Protein AF-A0A967EUE8-F1 (afdb_monomer_lite)

Radius of gyration: 35.57 Å; chains: 1; bounding box: 74×92×83 Å

Structure (mmCIF, N/CA/C/O backbone):
data_AF-A0A967EUE8-F1
#
_entry.id   AF-A0A967EUE8-F1
#
loop_
_atom_site.group_PDB
_atom_site.id
_atom_site.type_symbol
_atom_site.label_atom_id
_atom_site.label_alt_id
_atom_site.label_comp_id
_atom_site.label_asym_id
_atom_site.label_entity_id
_atom_site.label_seq_id
_atom_site.pdbx_PDB_ins_code
_atom_site.Cartn_x
_atom_site.Cartn_y
_atom_site.Cartn_z
_atom_site.occupancy
_atom_site.B_iso_or_equiv
_atom_site.auth_seq_id
_atom_site.auth_comp_id
_atom_site.auth_asym_id
_atom_site.auth_atom_id
_atom_site.pdbx_PDB_model_num
ATOM 1 N N . MET A 1 1 ? 43.603 -18.514 -17.892 1.00 46.50 1 MET A N 1
ATOM 2 C CA . MET A 1 1 ? 44.514 -17.513 -18.493 1.00 46.50 1 MET A CA 1
ATOM 3 C C . MET A 1 1 ? 45.113 -18.083 -19.776 1.00 46.50 1 MET A C 1
ATOM 5 O O . MET A 1 1 ? 45.933 -18.985 -19.696 1.00 46.50 1 MET A O 1
ATOM 9 N N . ARG A 1 2 ? 44.688 -17.611 -20.953 1.00 46.03 2 ARG A N 1
ATOM 10 C CA . ARG A 1 2 ? 45.331 -17.914 -22.245 1.00 46.03 2 ARG A CA 1
ATOM 11 C C . ARG A 1 2 ? 45.647 -16.579 -22.916 1.00 46.03 2 ARG A C 1
ATOM 13 O O . ARG A 1 2 ? 44.738 -15.885 -23.356 1.00 46.03 2 ARG A O 1
ATOM 20 N N . ARG A 1 3 ? 46.923 -16.186 -22.889 1.00 49.59 3 ARG A N 1
ATOM 21 C CA . ARG A 1 3 ? 47.433 -14.993 -23.575 1.00 49.59 3 ARG A CA 1
ATOM 22 C C . ARG A 1 3 ? 47.509 -15.317 -25.064 1.00 49.59 3 ARG A C 1
ATOM 24 O O . ARG A 1 3 ? 48.296 -16.169 -25.461 1.00 49.59 3 ARG A O 1
ATOM 31 N N . ILE A 1 4 ? 46.665 -14.675 -25.862 1.00 53.91 4 ILE A N 1
ATOM 32 C CA . ILE A 1 4 ? 46.757 -14.725 -27.322 1.00 53.91 4 ILE A CA 1
ATOM 33 C C . ILE A 1 4 ? 47.976 -13.869 -27.710 1.00 53.91 4 ILE A C 1
ATOM 35 O O . ILE A 1 4 ? 48.056 -12.719 -27.270 1.00 53.91 4 ILE A O 1
ATOM 39 N N . PRO A 1 5 ? 48.958 -14.404 -28.457 1.00 54.84 5 PRO A N 1
ATOM 40 C CA . PRO A 1 5 ? 50.167 -13.668 -28.794 1.00 54.84 5 PRO A CA 1
ATOM 41 C C . PRO A 1 5 ? 49.833 -12.521 -29.754 1.00 54.84 5 PRO A C 1
ATOM 43 O O . PRO A 1 5 ? 49.353 -12.727 -30.867 1.00 54.84 5 PRO A O 1
ATOM 46 N N . MET A 1 6 ? 50.145 -11.303 -29.316 1.00 53.56 6 MET A N 1
ATOM 47 C CA . MET A 1 6 ? 49.943 -10.023 -30.011 1.00 53.56 6 MET A CA 1
ATOM 48 C C . MET A 1 6 ? 50.681 -9.921 -31.367 1.00 53.56 6 MET A C 1
ATOM 50 O O . MET A 1 6 ? 50.511 -8.954 -32.101 1.00 53.56 6 MET A O 1
ATOM 54 N N . MET A 1 7 ? 51.471 -10.935 -31.733 1.00 49.53 7 MET A N 1
ATOM 55 C CA . MET A 1 7 ? 52.259 -10.983 -32.966 1.00 49.53 7 MET A CA 1
ATOM 56 C C . MET A 1 7 ? 51.456 -11.339 -34.230 1.00 49.53 7 MET A C 1
ATOM 58 O O . MET A 1 7 ? 51.902 -11.026 -35.331 1.00 49.53 7 MET A O 1
ATOM 62 N N . VAL A 1 8 ? 50.269 -11.945 -34.110 1.00 53.81 8 VAL A N 1
ATOM 63 C CA . VAL A 1 8 ? 49.492 -12.395 -35.288 1.00 53.81 8 VAL A CA 1
ATOM 64 C C . VAL A 1 8 ? 48.821 -11.227 -36.030 1.00 53.81 8 VAL A C 1
ATOM 66 O O . VAL A 1 8 ? 48.643 -11.282 -37.244 1.00 53.81 8 VAL A O 1
ATOM 69 N N . ILE A 1 9 ? 48.516 -10.125 -35.340 1.00 54.84 9 ILE A N 1
ATOM 70 C CA . ILE A 1 9 ? 47.827 -8.970 -35.943 1.00 54.84 9 ILE A CA 1
ATOM 71 C C . ILE A 1 9 ? 48.779 -8.134 -36.819 1.00 54.84 9 ILE A C 1
ATOM 73 O O . ILE A 1 9 ? 48.354 -7.556 -37.817 1.00 54.84 9 ILE A O 1
ATOM 77 N N . VAL A 1 10 ? 50.082 -8.121 -36.517 1.00 54.19 10 VAL A N 1
ATOM 78 C CA . VAL A 1 10 ? 51.059 -7.308 -37.265 1.00 54.19 10 VAL A CA 1
ATOM 79 C C . VAL A 1 10 ? 51.425 -7.947 -38.614 1.00 54.19 10 VAL A C 1
ATOM 81 O O . VAL A 1 10 ? 51.625 -7.236 -39.596 1.00 54.19 10 VAL A O 1
ATOM 84 N N . PHE A 1 11 ? 51.426 -9.282 -38.714 1.00 51.81 11 PHE A N 1
ATOM 85 C CA . PHE A 1 11 ? 51.725 -9.975 -39.976 1.00 51.81 11 PHE A CA 1
ATOM 86 C C . PHE A 1 11 ? 50.571 -9.938 -40.992 1.00 51.81 11 PHE A C 1
ATOM 88 O O . PHE A 1 11 ? 50.826 -9.880 -42.195 1.00 51.81 11 PHE A O 1
ATOM 95 N N . GLY A 1 12 ? 49.311 -9.900 -40.539 1.00 54.62 12 GLY A N 1
ATOM 96 C CA . GLY A 1 12 ? 48.150 -9.807 -41.435 1.00 54.62 12 GLY A CA 1
ATOM 97 C C . GLY A 1 12 ? 48.051 -8.468 -42.177 1.00 54.62 12 GLY A C 1
ATOM 98 O O . GLY A 1 12 ? 47.707 -8.437 -43.357 1.00 54.62 12 GLY A O 1
ATOM 99 N N . GLY A 1 13 ? 48.418 -7.360 -41.521 1.00 54.88 13 GLY A N 1
ATOM 100 C CA . GLY A 1 13 ? 48.398 -6.029 -42.141 1.00 54.88 13 GLY A CA 1
ATOM 101 C C . GLY A 1 13 ? 49.479 -5.829 -43.209 1.00 54.88 13 GLY A C 1
ATOM 102 O O . GLY A 1 13 ? 49.251 -5.135 -44.197 1.00 54.88 13 GLY A O 1
ATOM 103 N N . TYR A 1 14 ? 50.641 -6.472 -43.055 1.00 55.31 14 TYR A N 1
ATOM 104 C CA . TYR A 1 14 ? 51.779 -6.270 -43.959 1.00 55.31 14 TYR A CA 1
ATOM 105 C C . TYR A 1 14 ? 51.627 -7.016 -45.296 1.00 55.31 14 TYR A C 1
ATOM 107 O O . TYR A 1 14 ? 52.110 -6.548 -46.327 1.00 55.31 14 TYR A O 1
ATOM 115 N N . PHE A 1 15 ? 50.908 -8.144 -45.313 1.00 53.75 15 PHE A N 1
ATOM 116 C CA . PHE A 1 15 ? 50.663 -8.903 -46.547 1.00 53.75 15 PHE A CA 1
ATOM 117 C C . PHE A 1 15 ? 49.619 -8.235 -47.459 1.00 53.75 15 PHE A C 1
ATOM 119 O O . PHE A 1 15 ? 49.693 -8.359 -48.679 1.00 53.75 15 PHE A O 1
ATOM 126 N N . LEU A 1 16 ? 48.696 -7.456 -46.884 1.00 53.94 16 LEU A N 1
ATOM 127 C CA . LEU A 1 16 ? 47.688 -6.691 -47.627 1.00 53.94 16 LEU A CA 1
ATOM 128 C C . LEU A 1 16 ? 48.246 -5.423 -48.295 1.00 53.94 16 LEU A C 1
ATOM 130 O O . LEU A 1 16 ? 47.678 -4.969 -49.284 1.00 53.94 16 LEU A O 1
ATOM 134 N N . LEU A 1 17 ? 49.368 -4.875 -47.815 1.00 53.31 17 LEU A N 1
ATOM 135 C CA . LEU A 1 17 ? 49.984 -3.679 -48.409 1.00 53.31 17 LEU A CA 1
ATOM 136 C C . LEU A 1 17 ? 50.895 -3.975 -49.614 1.00 53.31 17 LEU A C 1
ATOM 138 O O . LEU A 1 17 ? 51.196 -3.067 -50.384 1.00 53.31 17 LEU A O 1
ATOM 142 N N . ARG A 1 18 ? 51.362 -5.220 -49.790 1.00 55.41 18 ARG A N 1
ATOM 143 C CA . ARG A 1 18 ? 52.389 -5.551 -50.799 1.00 55.41 18 ARG A CA 1
ATOM 144 C C . ARG A 1 18 ? 51.831 -5.933 -52.176 1.00 55.41 18 ARG A C 1
ATOM 146 O O . ARG A 1 18 ? 52.595 -5.956 -53.133 1.00 55.41 18 ARG A O 1
ATOM 153 N N . ASN A 1 19 ? 50.526 -6.188 -52.298 1.00 53.38 19 ASN A N 1
ATOM 154 C CA . ASN A 1 19 ? 49.878 -6.595 -53.553 1.00 53.38 19 ASN A CA 1
ATOM 155 C C . ASN A 1 19 ? 48.833 -5.562 -54.025 1.00 53.38 19 ASN A C 1
ATOM 157 O O . ASN A 1 19 ? 47.685 -5.892 -54.317 1.00 53.38 19 ASN A O 1
ATOM 161 N N . TRP A 1 20 ? 49.211 -4.280 -54.015 1.00 54.34 20 TRP A N 1
ATOM 162 C CA . TRP A 1 20 ? 48.326 -3.152 -54.313 1.00 54.34 20 TRP A CA 1
ATOM 163 C C . TRP A 1 20 ? 48.197 -2.943 -55.836 1.00 54.34 20 TRP A C 1
ATOM 165 O O . TRP A 1 20 ? 48.894 -2.127 -56.427 1.00 54.34 20 TRP A O 1
ATOM 175 N N . ASN A 1 21 ? 47.294 -3.700 -56.471 1.00 57.91 21 ASN A N 1
ATOM 176 C CA . ASN A 1 21 ? 46.938 -3.586 -57.898 1.00 57.91 21 ASN A CA 1
ATOM 177 C C . ASN A 1 21 ? 45.770 -2.607 -58.169 1.00 57.91 21 ASN A C 1
ATOM 179 O O . ASN A 1 21 ? 45.075 -2.731 -59.172 1.00 57.91 21 ASN A O 1
ATOM 183 N N . GLY A 1 22 ? 45.511 -1.642 -57.278 1.00 58.75 22 GLY A N 1
ATOM 184 C CA . GLY A 1 22 ? 44.400 -0.689 -57.443 1.00 58.75 22 GLY A CA 1
ATOM 185 C C . GLY A 1 22 ? 42.999 -1.301 -57.297 1.00 58.75 22 GLY A C 1
ATOM 186 O O . GLY A 1 22 ? 42.013 -0.658 -57.645 1.00 58.75 22 GLY A O 1
ATOM 187 N N . ASP A 1 23 ? 42.901 -2.526 -56.779 1.00 68.06 23 ASP A N 1
ATOM 188 C CA . ASP A 1 23 ? 41.631 -3.223 -56.602 1.00 68.06 23 ASP A CA 1
ATOM 189 C C . ASP A 1 23 ? 40.934 -2.768 -55.304 1.00 68.06 23 ASP A C 1
ATOM 191 O O . ASP A 1 23 ? 41.562 -2.673 -54.247 1.00 68.06 23 ASP A O 1
ATOM 195 N N . VAL A 1 24 ? 39.638 -2.455 -55.382 1.00 72.31 24 VAL A N 1
ATOM 196 C CA . VAL A 1 24 ? 38.804 -1.867 -54.305 1.00 72.31 24 VAL A CA 1
ATOM 197 C C . VAL A 1 24 ? 38.349 -2.888 -53.252 1.00 72.31 24 VAL A C 1
ATOM 199 O O . VAL A 1 24 ? 37.864 -2.523 -52.178 1.00 72.31 24 VAL A O 1
ATOM 202 N N . VAL A 1 25 ? 38.555 -4.175 -53.523 1.00 73.88 25 VAL A N 1
ATOM 203 C CA . VAL A 1 25 ? 38.166 -5.316 -52.679 1.00 73.88 25 VAL A CA 1
ATOM 204 C C . VAL A 1 25 ? 38.638 -5.243 -51.206 1.00 73.88 25 VAL A C 1
ATOM 206 O O . VAL A 1 25 ? 37.810 -5.490 -50.323 1.00 73.88 25 VAL A O 1
ATOM 209 N N . PRO A 1 26 ? 39.892 -4.877 -50.855 1.00 74.19 26 PRO A N 1
ATOM 210 C CA . PRO A 1 26 ? 40.330 -4.843 -49.457 1.00 74.19 26 PRO A CA 1
ATOM 211 C C . PRO A 1 26 ? 39.675 -3.712 -48.647 1.00 74.19 26 PRO A C 1
ATOM 213 O O . PRO A 1 26 ? 39.440 -3.882 -47.451 1.00 74.19 26 PRO A O 1
ATOM 216 N N . LEU A 1 27 ? 39.316 -2.587 -49.279 1.00 76.00 27 LEU A N 1
ATOM 217 C CA . LEU A 1 27 ? 38.589 -1.502 -48.606 1.00 76.00 27 LEU A CA 1
ATOM 218 C C . LEU A 1 27 ? 37.162 -1.928 -48.241 1.00 76.00 27 LEU A C 1
ATOM 220 O O . LEU A 1 27 ? 36.701 -1.646 -47.134 1.00 76.00 27 LEU A O 1
ATOM 224 N N . ILE A 1 28 ? 36.491 -2.666 -49.131 1.00 78.56 28 ILE A N 1
ATOM 225 C CA . ILE A 1 28 ? 35.145 -3.204 -48.885 1.00 78.56 28 ILE A CA 1
ATOM 226 C C . ILE A 1 28 ? 35.176 -4.235 -47.747 1.00 78.56 28 ILE A C 1
ATOM 228 O O . ILE A 1 28 ? 34.302 -4.218 -46.879 1.00 78.56 28 ILE A O 1
ATOM 232 N N . ALA A 1 29 ? 36.204 -5.088 -47.695 1.00 78.69 29 ALA A N 1
ATOM 233 C CA . ALA A 1 29 ? 36.360 -6.072 -46.624 1.00 78.69 29 ALA A CA 1
ATOM 234 C C . ALA A 1 29 ? 36.534 -5.411 -45.243 1.00 78.69 29 ALA A C 1
ATOM 236 O O . ALA A 1 29 ? 35.867 -5.800 -44.282 1.00 78.69 29 ALA A O 1
ATOM 237 N N . ILE A 1 30 ? 37.374 -4.374 -45.142 1.00 80.19 30 ILE A N 1
ATOM 238 C CA . ILE A 1 30 ? 37.570 -3.625 -43.889 1.00 80.19 30 ILE A CA 1
ATOM 239 C C . ILE A 1 30 ? 36.274 -2.910 -43.485 1.00 80.19 30 ILE A C 1
ATOM 241 O O . ILE A 1 30 ? 35.865 -2.993 -42.325 1.00 80.19 30 ILE A O 1
ATOM 245 N N . ALA A 1 31 ? 35.591 -2.265 -44.436 1.00 82.25 31 ALA A N 1
ATOM 246 C CA . ALA A 1 31 ? 34.313 -1.606 -44.178 1.00 82.25 31 ALA A CA 1
ATOM 247 C C . ALA A 1 31 ? 33.252 -2.595 -43.662 1.00 82.25 31 ALA A C 1
ATOM 249 O O . ALA A 1 31 ? 32.562 -2.300 -42.685 1.00 82.25 31 ALA A O 1
ATOM 250 N N . GLY A 1 32 ? 33.174 -3.794 -44.246 1.00 87.12 32 GLY A N 1
ATOM 251 C CA . GLY A 1 32 ? 32.262 -4.851 -43.804 1.00 87.12 32 GLY A CA 1
ATOM 252 C C . GLY A 1 32 ? 32.505 -5.289 -42.357 1.00 87.12 32 GLY A C 1
ATOM 253 O O . GLY A 1 32 ? 31.554 -5.405 -41.582 1.00 87.12 32 GLY A O 1
ATOM 254 N N . VAL A 1 33 ? 33.769 -5.463 -41.956 1.00 89.44 33 VAL A N 1
ATOM 255 C CA . VAL A 1 33 ? 34.126 -5.841 -40.576 1.00 89.44 33 VAL A CA 1
ATOM 256 C C . VAL A 1 33 ? 33.777 -4.732 -39.582 1.00 89.44 33 VAL A C 1
ATOM 258 O O . VAL A 1 33 ? 33.242 -5.020 -38.510 1.00 89.44 33 VAL A O 1
ATOM 261 N N . VAL A 1 34 ? 34.020 -3.465 -39.934 1.00 89.12 34 VAL A N 1
ATOM 262 C CA . VAL A 1 34 ? 33.662 -2.327 -39.071 1.00 89.12 34 VAL A CA 1
ATOM 263 C C . VAL A 1 34 ? 32.147 -2.240 -38.892 1.00 89.12 34 VAL A C 1
ATOM 265 O O . VAL A 1 34 ? 31.674 -2.120 -37.761 1.00 89.12 34 VAL A O 1
ATOM 268 N N . ILE A 1 35 ? 31.374 -2.367 -39.975 1.00 87.31 35 ILE A N 1
ATOM 269 C CA . ILE A 1 35 ? 29.906 -2.337 -39.916 1.00 87.31 35 ILE A CA 1
ATOM 270 C C . ILE A 1 35 ? 29.381 -3.496 -39.059 1.00 87.31 35 ILE A C 1
ATOM 272 O O . ILE A 1 35 ? 28.569 -3.271 -38.159 1.00 87.31 35 ILE A O 1
ATOM 276 N N . ALA A 1 36 ? 29.884 -4.716 -39.264 1.00 87.56 36 ALA A N 1
ATOM 277 C CA . ALA A 1 36 ? 29.501 -5.877 -38.461 1.00 87.56 36 ALA A CA 1
ATOM 278 C C . ALA A 1 36 ? 29.837 -5.690 -36.970 1.00 87.56 36 ALA A C 1
ATOM 280 O O . ALA A 1 36 ? 29.018 -6.010 -36.106 1.00 87.56 36 ALA A O 1
ATOM 281 N N . GLY A 1 37 ? 31.002 -5.111 -36.662 1.00 88.44 37 GLY A N 1
ATOM 282 C CA . GLY A 1 37 ? 31.412 -4.786 -35.297 1.00 88.44 37 GLY A CA 1
ATOM 283 C C . GLY A 1 37 ? 30.487 -3.768 -34.625 1.00 88.44 37 GLY A C 1
ATOM 284 O O . GLY A 1 37 ? 30.068 -3.979 -33.486 1.00 88.44 37 GLY A O 1
ATOM 285 N N . VAL A 1 38 ? 30.103 -2.701 -35.333 1.00 89.75 38 VAL A N 1
ATOM 286 C CA . VAL A 1 38 ? 29.175 -1.679 -34.815 1.00 89.75 38 VAL A CA 1
ATOM 287 C C . VAL A 1 38 ? 27.783 -2.264 -34.572 1.00 89.75 38 VAL A C 1
ATOM 289 O O . VAL A 1 38 ? 27.184 -1.996 -33.528 1.00 89.75 38 VAL A O 1
ATOM 292 N N . VAL A 1 39 ? 27.276 -3.097 -35.485 1.00 89.31 39 VAL A N 1
ATOM 293 C CA . VAL A 1 39 ? 25.972 -3.762 -35.323 1.00 89.31 39 VAL A CA 1
ATOM 294 C C . VAL A 1 39 ? 25.997 -4.721 -34.131 1.00 89.31 39 VAL A C 1
ATOM 296 O O . VAL A 1 39 ? 25.111 -4.657 -33.277 1.00 89.31 39 VAL A O 1
ATOM 299 N N . ALA A 1 40 ? 27.034 -5.555 -34.011 1.00 87.62 40 ALA A N 1
ATOM 300 C CA . ALA A 1 40 ? 27.194 -6.457 -32.871 1.00 87.62 40 ALA A CA 1
ATOM 301 C C . ALA A 1 40 ? 27.289 -5.687 -31.542 1.00 87.62 40 ALA A C 1
ATOM 303 O O . ALA A 1 40 ? 26.651 -6.068 -30.558 1.00 87.62 40 ALA A O 1
ATOM 304 N N . TYR A 1 41 ? 28.016 -4.567 -31.522 1.00 87.44 41 TYR A N 1
ATOM 305 C CA . TYR A 1 41 ? 28.131 -3.702 -30.349 1.00 87.44 41 TYR A CA 1
ATOM 306 C C . TYR A 1 41 ? 26.792 -3.059 -29.958 1.00 87.44 41 TYR A C 1
ATOM 308 O O . TYR A 1 41 ? 26.437 -3.046 -28.779 1.00 87.44 41 TYR A O 1
ATOM 316 N N . ARG A 1 42 ? 26.004 -2.590 -30.935 1.00 86.88 42 ARG A N 1
ATOM 317 C CA . ARG A 1 42 ? 24.657 -2.039 -30.697 1.00 86.88 42 ARG A CA 1
ATOM 318 C C . ARG A 1 42 ? 23.691 -3.089 -30.150 1.00 86.88 42 ARG A C 1
ATOM 320 O O . ARG A 1 42 ? 22.954 -2.799 -29.211 1.00 86.88 42 ARG A O 1
ATOM 327 N N . VAL A 1 43 ? 23.724 -4.314 -30.677 1.00 84.62 43 VAL A N 1
ATOM 328 C CA . VAL A 1 43 ? 22.908 -5.429 -30.159 1.00 84.62 43 VAL A CA 1
ATOM 329 C C . VAL A 1 43 ? 23.337 -5.813 -28.742 1.00 84.62 43 VAL A C 1
ATOM 331 O O . VAL A 1 43 ? 22.483 -6.079 -27.895 1.00 84.62 43 VAL A O 1
ATOM 334 N N . TYR A 1 44 ? 24.642 -5.811 -28.458 1.00 85.88 44 TYR A N 1
ATOM 335 C CA . TYR A 1 44 ? 25.159 -6.062 -27.115 1.00 85.88 44 TYR A CA 1
ATOM 336 C C . TYR A 1 44 ? 24.694 -4.989 -26.119 1.00 85.88 44 TYR A C 1
ATOM 338 O O . TYR A 1 44 ? 24.162 -5.350 -25.068 1.00 85.88 44 TYR A O 1
ATOM 346 N N . GLN A 1 45 ? 24.793 -3.700 -26.474 1.00 81.25 45 GLN A N 1
ATOM 347 C CA . GLN A 1 45 ? 24.284 -2.604 -25.638 1.00 81.25 45 GLN A CA 1
ATOM 348 C C . GLN A 1 45 ? 22.781 -2.747 -25.360 1.00 81.25 45 GLN A C 1
ATOM 350 O O . GLN A 1 45 ? 22.373 -2.759 -24.197 1.00 81.25 45 GLN A O 1
ATOM 355 N N . ALA A 1 46 ? 21.977 -2.983 -26.401 1.00 72.12 46 ALA A N 1
ATOM 356 C CA . ALA A 1 46 ? 20.533 -3.167 -26.261 1.00 72.12 46 ALA A CA 1
ATOM 357 C C . ALA A 1 46 ? 20.169 -4.368 -25.365 1.00 72.12 46 ALA A C 1
ATOM 359 O O . ALA A 1 46 ? 19.178 -4.326 -24.637 1.00 72.12 46 ALA A O 1
ATOM 360 N N . ARG A 1 47 ? 20.968 -5.446 -25.375 1.00 71.19 47 ARG A N 1
ATOM 361 C CA . ARG A 1 47 ? 20.776 -6.582 -24.458 1.00 71.19 47 ARG A CA 1
ATOM 362 C C . ARG A 1 47 ? 21.163 -6.239 -23.022 1.00 71.19 47 ARG A C 1
ATOM 364 O O . ARG A 1 47 ? 20.445 -6.621 -22.102 1.00 71.19 47 ARG A O 1
ATOM 371 N N . THR A 1 48 ? 22.269 -5.525 -22.817 1.00 72.25 48 THR A N 1
ATOM 372 C CA . THR A 1 48 ? 22.705 -5.138 -21.466 1.00 72.25 48 THR A CA 1
ATOM 373 C C . THR A 1 48 ? 21.755 -4.156 -20.787 1.00 72.25 48 THR A C 1
ATOM 375 O O . THR A 1 48 ? 21.590 -4.229 -19.571 1.00 72.25 48 THR A O 1
ATOM 378 N N . GLU A 1 49 ? 21.096 -3.281 -21.546 1.00 68.88 49 GLU A N 1
ATOM 379 C CA . GLU A 1 49 ? 20.102 -2.342 -21.014 1.00 68.88 49 GLU A CA 1
ATOM 380 C C . GLU A 1 49 ? 18.838 -3.062 -20.531 1.00 68.88 49 GLU A C 1
ATOM 382 O O . GLU A 1 49 ? 18.378 -2.795 -19.423 1.00 68.88 49 GLU A O 1
ATOM 387 N N . ARG A 1 50 ? 18.343 -4.052 -21.287 1.00 66.38 50 ARG A N 1
ATOM 388 C CA . ARG A 1 50 ? 17.175 -4.863 -20.892 1.00 66.38 50 ARG A CA 1
ATOM 389 C C . ARG A 1 50 ? 17.409 -5.628 -19.590 1.00 66.38 50 ARG A C 1
ATOM 391 O O . ARG A 1 50 ? 16.593 -5.571 -18.685 1.00 66.38 50 ARG A O 1
ATOM 398 N N . VAL A 1 51 ? 18.576 -6.258 -19.444 1.00 68.44 51 VAL A N 1
ATOM 399 C CA . VAL A 1 51 ? 18.916 -7.003 -18.217 1.00 68.44 51 VAL A CA 1
ATOM 400 C C . VAL A 1 51 ? 19.035 -6.082 -16.995 1.00 68.44 51 VAL A C 1
ATOM 402 O O . VAL A 1 51 ? 18.789 -6.519 -15.872 1.00 68.44 51 VAL A O 1
ATOM 405 N N . ARG A 1 52 ? 19.433 -4.816 -17.180 1.00 65.50 52 ARG A N 1
ATOM 406 C CA . ARG A 1 52 ? 19.471 -3.830 -16.088 1.00 65.50 52 ARG A CA 1
ATOM 407 C C . ARG A 1 52 ? 18.073 -3.334 -15.731 1.00 65.50 52 ARG A C 1
ATOM 409 O O . ARG A 1 52 ? 17.783 -3.261 -14.543 1.00 65.50 52 ARG A O 1
ATOM 416 N N . ALA A 1 53 ? 17.231 -3.050 -16.724 1.00 66.50 53 ALA A N 1
ATOM 417 C CA . ALA A 1 53 ? 15.843 -2.649 -16.507 1.00 66.50 53 ALA A CA 1
ATOM 418 C C . ALA A 1 53 ? 15.062 -3.728 -15.736 1.00 66.50 53 ALA A C 1
ATOM 420 O O . ALA A 1 53 ? 14.509 -3.423 -14.685 1.00 66.50 53 ALA A O 1
ATOM 421 N N . ASP A 1 54 ? 15.156 -4.995 -16.155 1.00 71.00 54 ASP A N 1
ATOM 422 C CA . ASP A 1 54 ? 14.490 -6.117 -15.476 1.00 71.00 54 ASP A CA 1
ATOM 423 C C . ASP A 1 54 ? 14.966 -6.295 -14.023 1.00 71.00 54 ASP A C 1
ATOM 425 O O . ASP A 1 54 ? 14.203 -6.696 -13.147 1.00 71.00 54 ASP A O 1
ATOM 429 N N . LYS A 1 55 ? 16.250 -6.029 -13.743 1.00 69.12 55 LYS A N 1
ATOM 430 C CA . LYS A 1 55 ? 16.794 -6.113 -12.378 1.00 69.12 55 LYS A CA 1
ATOM 431 C C . LYS A 1 55 ? 16.289 -4.988 -11.484 1.00 69.12 55 LYS A C 1
ATOM 433 O O . LYS A 1 55 ? 16.028 -5.249 -10.316 1.00 69.12 55 LYS A O 1
ATOM 438 N N . ILE A 1 56 ? 16.185 -3.771 -12.018 1.00 69.69 56 ILE A N 1
ATOM 439 C CA . ILE A 1 56 ? 15.645 -2.621 -11.284 1.00 69.69 56 ILE A CA 1
ATOM 440 C C . ILE A 1 56 ? 14.162 -2.858 -11.000 1.00 69.69 56 ILE A C 1
ATOM 442 O O . ILE A 1 56 ? 13.745 -2.744 -9.857 1.00 69.69 56 ILE A O 1
ATOM 446 N N . GLU A 1 57 ? 13.398 -3.301 -11.998 1.00 74.31 57 GLU A N 1
ATOM 447 C CA . GLU A 1 57 ? 11.974 -3.595 -11.835 1.00 74.31 57 GLU A CA 1
ATOM 448 C C . GLU A 1 57 ? 11.729 -4.698 -10.797 1.00 74.31 57 GLU A C 1
ATOM 450 O O . GLU A 1 57 ? 10.891 -4.537 -9.914 1.00 74.31 57 GLU A O 1
ATOM 455 N N . ARG A 1 58 ? 12.508 -5.788 -10.825 1.00 74.62 58 ARG A N 1
ATOM 456 C CA . ARG A 1 58 ? 12.401 -6.848 -9.808 1.00 74.62 58 ARG A CA 1
ATOM 457 C C . ARG A 1 58 ? 12.778 -6.375 -8.406 1.00 74.62 58 ARG A C 1
ATOM 459 O O . ARG A 1 58 ? 12.136 -6.803 -7.455 1.00 74.62 58 ARG A O 1
ATOM 466 N N . ALA A 1 59 ? 13.801 -5.527 -8.279 1.00 74.62 59 ALA A N 1
ATOM 467 C CA . ALA A 1 59 ? 14.199 -4.962 -6.990 1.00 74.62 59 ALA A CA 1
ATOM 468 C C . ALA A 1 59 ? 13.126 -4.008 -6.431 1.00 74.62 59 ALA A C 1
ATOM 470 O O . ALA A 1 59 ? 12.835 -4.023 -5.232 1.00 74.62 59 ALA A O 1
ATOM 471 N N . ASP A 1 60 ? 12.491 -3.224 -7.304 1.00 83.31 60 ASP A N 1
ATOM 472 C CA . ASP A 1 60 ? 11.372 -2.355 -6.938 1.00 83.31 60 ASP A CA 1
ATOM 473 C C . ASP A 1 60 ? 10.159 -3.180 -6.487 1.00 83.31 60 ASP A C 1
ATOM 475 O O . ASP A 1 60 ? 9.561 -2.867 -5.462 1.00 83.31 60 ASP A O 1
ATOM 479 N N . VAL A 1 61 ? 9.823 -4.263 -7.196 1.00 84.94 61 VAL A N 1
ATOM 480 C CA . VAL A 1 61 ? 8.736 -5.173 -6.798 1.00 84.94 61 VAL A CA 1
ATOM 481 C C . VAL A 1 61 ? 9.023 -5.795 -5.431 1.00 84.94 61 VAL A C 1
ATOM 483 O O . VAL A 1 61 ? 8.186 -5.680 -4.544 1.00 84.94 61 VAL A O 1
ATOM 486 N N . SER A 1 62 ? 10.213 -6.370 -5.215 1.00 85.94 62 SER A N 1
ATOM 487 C CA . SER A 1 62 ? 10.534 -7.017 -3.934 1.00 85.94 62 SER A CA 1
ATOM 488 C C . SER A 1 62 ? 10.515 -6.047 -2.753 1.00 85.94 62 SER A C 1
ATOM 490 O O . SER A 1 62 ? 10.014 -6.396 -1.689 1.00 85.94 62 SER A O 1
ATOM 492 N N . SER A 1 63 ? 11.031 -4.827 -2.936 1.00 87.12 63 SER A N 1
ATOM 493 C CA . SER A 1 63 ? 11.040 -3.822 -1.863 1.00 87.12 63 SER A CA 1
ATOM 494 C C . SER A 1 63 ? 9.636 -3.320 -1.516 1.00 87.12 63 SER A C 1
ATOM 496 O O . SER A 1 63 ? 9.339 -3.086 -0.346 1.00 87.12 63 SER A O 1
ATOM 498 N N . LEU A 1 64 ? 8.754 -3.189 -2.512 1.00 87.81 64 LEU A N 1
ATOM 499 C CA . LEU A 1 64 ? 7.354 -2.835 -2.281 1.00 87.81 64 LEU A CA 1
ATOM 500 C C . LEU A 1 64 ? 6.579 -3.966 -1.608 1.00 87.81 64 LEU A C 1
ATOM 502 O O . LEU A 1 64 ? 5.758 -3.681 -0.743 1.00 87.81 64 LEU A O 1
ATOM 506 N N . THR A 1 65 ? 6.838 -5.224 -1.971 1.00 88.81 65 THR A N 1
ATOM 507 C CA . THR A 1 65 ? 6.220 -6.378 -1.306 1.00 88.81 65 THR A CA 1
ATOM 508 C C . THR A 1 65 ? 6.619 -6.439 0.168 1.00 88.81 65 THR A C 1
ATOM 510 O O . THR A 1 65 ? 5.740 -6.508 1.018 1.00 88.81 65 THR A O 1
ATOM 513 N N . GLU A 1 66 ? 7.909 -6.297 0.488 1.00 90.50 66 GLU A N 1
ATOM 514 C CA . GLU A 1 66 ? 8.390 -6.270 1.881 1.00 90.50 66 GLU A CA 1
ATOM 515 C C . GLU A 1 66 ? 7.772 -5.106 2.677 1.00 90.50 66 GLU A C 1
ATOM 517 O O . GLU A 1 66 ? 7.351 -5.264 3.826 1.00 90.50 66 GLU A O 1
ATOM 522 N N . GLN A 1 67 ? 7.652 -3.927 2.054 1.00 89.44 67 GLN A N 1
ATOM 523 C CA . GLN A 1 67 ? 6.957 -2.793 2.661 1.00 89.44 67 GLN A CA 1
ATOM 524 C C . GLN A 1 67 ? 5.474 -3.100 2.920 1.00 89.44 67 GLN A C 1
ATOM 526 O O . GLN A 1 67 ? 4.962 -2.745 3.985 1.00 89.44 67 GLN A O 1
ATOM 531 N N . LEU A 1 68 ? 4.791 -3.746 1.973 1.00 91.44 68 LEU A N 1
ATOM 532 C CA . LEU A 1 68 ? 3.380 -4.099 2.103 1.00 91.44 68 LEU A CA 1
ATOM 533 C C . LEU A 1 68 ? 3.159 -5.123 3.222 1.00 91.44 68 LEU A C 1
ATOM 535 O O . LEU A 1 68 ? 2.273 -4.922 4.046 1.00 91.44 68 LEU A O 1
ATOM 539 N N . GLU A 1 69 ? 3.996 -6.157 3.310 1.00 91.62 69 GLU A N 1
ATOM 540 C CA . GLU A 1 69 ? 3.962 -7.153 4.392 1.00 91.62 69 GLU A CA 1
ATOM 541 C C . GLU A 1 69 ? 4.131 -6.492 5.768 1.00 91.62 69 GLU A C 1
ATOM 543 O O . GLU A 1 69 ? 3.369 -6.759 6.703 1.00 91.62 69 GLU A O 1
ATOM 548 N N . GLY A 1 70 ? 5.079 -5.556 5.890 1.00 93.19 70 GLY A N 1
ATOM 549 C CA . GLY A 1 70 ? 5.263 -4.778 7.116 1.00 93.19 70 GLY A CA 1
ATOM 550 C C . GLY A 1 70 ? 4.042 -3.919 7.467 1.00 93.19 70 GLY A C 1
ATOM 551 O O . GLY A 1 70 ? 3.660 -3.819 8.638 1.00 93.19 70 GLY A O 1
ATOM 552 N N . MET A 1 71 ? 3.399 -3.316 6.464 1.00 92.94 71 MET A N 1
ATOM 553 C CA . MET A 1 71 ? 2.171 -2.539 6.657 1.00 92.94 71 MET A CA 1
ATOM 554 C C . MET A 1 71 ? 0.967 -3.416 7.006 1.00 92.94 71 MET A C 1
ATOM 556 O O . MET A 1 71 ? 0.183 -3.017 7.867 1.00 92.94 71 MET A O 1
ATOM 560 N N . LEU A 1 72 ? 0.832 -4.603 6.414 1.00 93.88 72 LEU A N 1
ATOM 561 C CA . LEU A 1 72 ? -0.202 -5.580 6.764 1.00 93.88 72 LEU A CA 1
ATOM 562 C C . LEU A 1 72 ? -0.070 -5.996 8.226 1.00 93.88 72 LEU A C 1
ATOM 564 O O . LEU A 1 72 ? -1.033 -5.875 8.981 1.00 93.88 72 LEU A O 1
ATOM 568 N N . ALA A 1 73 ? 1.134 -6.372 8.662 1.00 94.31 73 ALA A N 1
ATOM 569 C CA . ALA A 1 73 ? 1.386 -6.732 10.055 1.00 94.31 73 ALA A CA 1
ATOM 570 C C . ALA A 1 73 ? 1.049 -5.579 11.019 1.00 94.31 73 ALA A C 1
ATOM 572 O O . ALA A 1 73 ? 0.404 -5.779 12.051 1.00 94.31 73 ALA A O 1
ATOM 573 N N . LYS A 1 74 ? 1.440 -4.346 10.671 1.00 94.31 74 LYS A N 1
ATOM 574 C CA . LYS A 1 74 ? 1.099 -3.152 11.457 1.00 94.31 74 LYS A CA 1
ATOM 575 C C . LYS A 1 74 ? -0.415 -2.918 11.513 1.00 94.31 74 LYS A C 1
ATOM 577 O O . LYS A 1 74 ? -0.940 -2.611 12.580 1.00 94.31 74 LYS A O 1
ATOM 582 N N . THR A 1 75 ? -1.107 -3.067 10.386 1.00 94.06 75 THR A N 1
ATOM 583 C CA . THR A 1 75 ? -2.558 -2.858 10.279 1.00 94.06 75 THR A CA 1
ATOM 584 C C . THR A 1 75 ? -3.324 -3.918 11.063 1.00 94.06 75 THR A C 1
ATOM 586 O O . THR A 1 75 ? -4.233 -3.573 11.810 1.00 94.06 75 THR A O 1
ATOM 589 N N . ALA A 1 76 ? -2.911 -5.184 10.985 1.00 95.88 76 ALA A N 1
ATOM 590 C CA . ALA A 1 76 ? -3.497 -6.279 11.752 1.00 95.88 76 ALA A CA 1
ATOM 591 C C . ALA A 1 76 ? -3.409 -6.027 13.265 1.00 95.88 76 ALA A C 1
ATOM 593 O O . ALA A 1 76 ? -4.416 -6.107 13.967 1.00 95.88 76 ALA A O 1
ATOM 594 N N . ASN A 1 77 ? -2.230 -5.634 13.763 1.00 96.00 77 ASN A N 1
ATOM 595 C CA . ASN A 1 77 ? -2.069 -5.264 15.172 1.00 96.00 77 ASN A CA 1
ATOM 596 C C . ASN A 1 77 ? -2.981 -4.089 15.551 1.00 96.00 77 ASN A C 1
ATOM 598 O O . ASN A 1 77 ? -3.640 -4.118 16.587 1.00 96.00 77 ASN A O 1
ATOM 602 N N . ARG A 1 78 ? -3.084 -3.084 14.674 1.00 94.88 78 ARG A N 1
ATOM 603 C CA . ARG A 1 78 ? -3.933 -1.913 14.901 1.00 94.88 78 ARG A CA 1
ATOM 604 C C . ARG A 1 78 ? -5.425 -2.256 14.953 1.00 94.88 78 ARG A C 1
ATOM 606 O O . ARG A 1 78 ? -6.152 -1.656 15.738 1.00 94.88 78 ARG A O 1
ATOM 613 N N . ILE A 1 79 ? -5.879 -3.213 14.143 1.00 96.06 79 ILE A N 1
ATOM 614 C CA . ILE A 1 79 ? -7.257 -3.721 14.181 1.00 96.06 79 ILE A CA 1
ATOM 615 C C . ILE A 1 79 ? -7.547 -4.318 15.558 1.00 96.06 79 ILE A C 1
ATOM 617 O O . ILE A 1 79 ? -8.534 -3.931 16.179 1.00 96.06 79 ILE A O 1
ATOM 621 N N . LEU A 1 80 ? -6.666 -5.186 16.064 1.00 96.06 80 LEU A N 1
ATOM 622 C CA . LEU A 1 80 ? -6.832 -5.810 17.382 1.00 96.06 80 LEU A CA 1
ATOM 623 C C . LEU A 1 80 ? -6.860 -4.770 18.513 1.00 96.06 80 LEU A C 1
ATOM 625 O O . LEU A 1 80 ? -7.680 -4.868 19.428 1.00 96.06 80 LEU A O 1
ATOM 629 N N . ASP A 1 81 ? -6.008 -3.745 18.423 1.00 94.62 81 ASP A N 1
ATOM 630 C CA . ASP A 1 81 ? -5.961 -2.657 19.403 1.00 94.62 81 ASP A CA 1
ATOM 631 C C . ASP A 1 81 ? -7.274 -1.861 19.463 1.00 94.62 81 ASP A C 1
ATOM 633 O O . ASP A 1 81 ? -7.695 -1.452 20.547 1.00 94.62 81 ASP A O 1
ATOM 637 N N . VAL A 1 82 ? -7.914 -1.610 18.314 1.00 94.06 82 VAL A N 1
ATOM 638 C CA . VAL A 1 82 ? -9.170 -0.842 18.234 1.00 94.06 82 VAL A CA 1
ATOM 639 C C . VAL A 1 82 ? -10.380 -1.714 18.571 1.00 94.06 82 VAL A C 1
ATOM 641 O O . VAL A 1 82 ? -11.277 -1.248 19.273 1.00 94.06 82 VAL A O 1
ATOM 644 N N . GLU A 1 83 ? -10.400 -2.974 18.131 1.00 94.44 83 GLU A N 1
ATOM 645 C CA . GLU A 1 83 ? -11.490 -3.925 18.393 1.00 94.44 83 GLU A CA 1
ATOM 646 C C . GLU A 1 83 ? -11.728 -4.124 19.896 1.00 94.44 83 GLU A C 1
ATOM 648 O O . GLU A 1 83 ? -12.870 -4.158 20.356 1.00 94.44 83 GLU A O 1
ATOM 653 N N . GLY A 1 84 ? -10.648 -4.193 20.680 1.00 91.31 84 GLY A N 1
ATOM 654 C CA . GLY A 1 84 ? -10.718 -4.360 22.130 1.00 91.31 84 GLY A CA 1
ATOM 655 C C . GLY A 1 84 ? -11.218 -3.133 22.901 1.00 91.31 84 GLY A C 1
ATOM 656 O O . GLY A 1 84 ? -11.357 -3.207 24.127 1.00 91.31 84 GLY A O 1
ATOM 657 N N . ARG A 1 85 ? -11.471 -1.990 22.244 1.00 92.25 85 ARG A N 1
ATOM 658 C CA . ARG A 1 85 ? -11.813 -0.747 22.946 1.00 92.25 85 ARG A CA 1
ATOM 659 C C . ARG A 1 85 ? -13.282 -0.679 23.366 1.00 92.25 85 ARG A C 1
ATOM 661 O O . ARG A 1 85 ? -14.186 -0.881 22.551 1.00 92.25 85 ARG A O 1
ATOM 668 N N . PRO A 1 86 ? -13.554 -0.296 24.626 1.00 89.44 86 PRO A N 1
ATOM 669 C CA . PRO A 1 86 ? 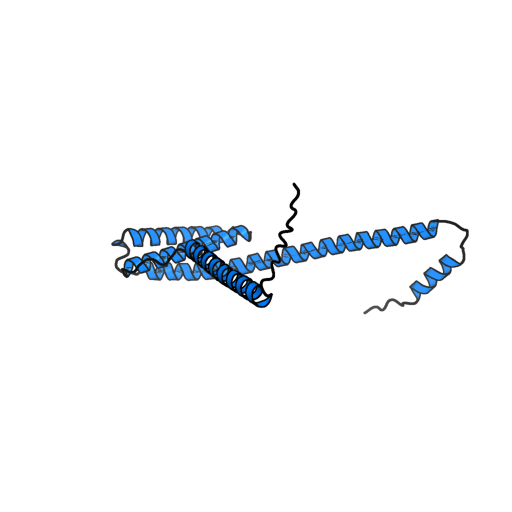-14.916 -0.071 25.078 1.00 89.44 86 PRO A CA 1
ATOM 670 C C . PRO A 1 86 ? -15.527 1.123 24.332 1.00 89.44 86 PRO A C 1
ATOM 672 O O . PRO A 1 86 ? -14.907 2.173 24.203 1.00 89.44 86 PRO A O 1
ATOM 675 N N . GLY A 1 87 ? -16.763 0.964 23.857 1.00 88.56 87 GLY A N 1
ATOM 676 C CA . GLY A 1 87 ? -17.505 2.023 23.165 1.00 88.56 87 GLY A CA 1
ATOM 677 C C . GLY A 1 87 ? -17.458 1.965 21.637 1.00 88.56 87 GLY A C 1
ATOM 678 O O . GLY A 1 87 ? -18.218 2.702 21.008 1.00 88.56 87 GLY A O 1
ATOM 679 N N . LEU A 1 88 ? -16.673 1.059 21.036 1.00 92.25 88 LEU A N 1
ATOM 680 C CA . LEU A 1 88 ? -16.649 0.869 19.579 1.00 92.25 88 LEU A CA 1
ATOM 681 C C . LEU A 1 88 ? -18.045 0.585 19.013 1.00 92.25 88 LEU A C 1
ATOM 683 O O . LEU A 1 88 ? -18.477 1.254 18.082 1.00 92.25 88 LEU A O 1
ATOM 687 N N . SER A 1 89 ? -18.797 -0.324 19.633 1.00 90.56 89 SER A N 1
ATOM 688 C CA . SER A 1 89 ? -20.173 -0.647 19.228 1.00 90.56 89 SER A CA 1
ATOM 689 C C . SER A 1 89 ? -21.190 0.464 19.513 1.00 90.56 89 SER A C 1
ATOM 691 O O . SER A 1 89 ? -22.255 0.491 18.899 1.00 90.56 89 SER A O 1
ATOM 693 N N . SER A 1 90 ? -20.877 1.382 20.430 1.00 91.88 90 SER A N 1
ATOM 694 C CA . SER A 1 90 ? -21.755 2.494 20.812 1.00 91.88 90 SER A CA 1
ATOM 695 C C . SER A 1 90 ? -21.605 3.704 19.888 1.00 91.88 90 SER A C 1
ATOM 697 O O . SER A 1 90 ? -22.539 4.495 19.761 1.00 91.88 90 SER A O 1
ATOM 699 N N . SER A 1 91 ? -20.445 3.862 19.240 1.00 93.31 91 SER A N 1
ATOM 700 C CA . SER A 1 91 ? -20.180 4.940 18.287 1.00 93.31 91 SER A CA 1
ATOM 701 C C . SER A 1 91 ? -20.350 4.442 16.853 1.00 93.31 91 SER A C 1
ATOM 703 O O . SER A 1 91 ? -19.484 3.765 16.301 1.00 93.31 91 SER A O 1
ATOM 705 N N . SER A 1 92 ? -21.470 4.817 16.225 1.00 94.31 92 SER A N 1
ATOM 706 C CA . SER A 1 92 ? -21.770 4.495 14.821 1.00 94.31 92 SER A CA 1
ATOM 707 C C . SER A 1 92 ? -20.633 4.891 13.874 1.00 94.31 92 SER A C 1
ATOM 709 O O . SER A 1 92 ? -20.312 4.153 12.947 1.00 94.31 92 SER A O 1
ATOM 711 N N . GLU A 1 93 ? -20.038 6.064 14.087 1.00 93.81 93 GLU A N 1
ATOM 712 C CA . GLU A 1 93 ? -19.005 6.611 13.208 1.00 93.81 93 GLU A CA 1
ATOM 713 C C . GLU A 1 93 ? -17.651 5.916 13.409 1.00 93.81 93 GLU A C 1
ATOM 715 O O . GLU A 1 93 ? -16.984 5.570 12.432 1.00 93.81 93 GLU A O 1
ATOM 720 N N . ALA A 1 94 ? -17.270 5.622 14.659 1.00 93.81 94 ALA A N 1
ATOM 721 C CA . ALA A 1 94 ? -16.056 4.853 14.936 1.00 93.81 94 ALA A CA 1
ATOM 722 C C . ALA A 1 94 ? -16.173 3.418 14.400 1.00 93.81 94 ALA A C 1
ATOM 724 O O . ALA A 1 94 ? -15.253 2.926 13.747 1.00 93.81 94 ALA A O 1
ATOM 725 N N . ASN A 1 95 ? -17.331 2.774 14.591 1.00 95.38 95 ASN A N 1
ATOM 726 C CA . ASN A 1 95 ? -17.585 1.434 14.070 1.00 95.38 95 ASN A CA 1
ATOM 727 C C . ASN A 1 95 ? -17.562 1.389 12.533 1.00 95.38 95 ASN A C 1
ATOM 729 O O . ASN A 1 95 ? -17.007 0.457 11.958 1.00 95.38 95 ASN A O 1
ATOM 733 N N . ALA A 1 96 ? -18.117 2.397 11.851 1.00 95.81 96 ALA A N 1
ATOM 734 C CA . ALA A 1 96 ? -18.084 2.465 10.388 1.00 95.81 96 ALA A CA 1
ATOM 735 C C . ALA A 1 96 ? -16.649 2.582 9.845 1.00 95.81 96 ALA A C 1
ATOM 737 O O . ALA A 1 96 ? -16.292 1.888 8.888 1.00 95.81 96 ALA A O 1
ATOM 738 N N . ASN A 1 97 ? -15.815 3.419 10.473 1.00 93.75 97 ASN A N 1
ATOM 739 C CA . ASN A 1 97 ? -14.402 3.549 10.116 1.00 93.75 97 ASN A CA 1
ATOM 740 C C . ASN A 1 97 ? -13.636 2.243 10.365 1.00 93.75 97 ASN A C 1
ATOM 742 O O . ASN A 1 97 ? -12.908 1.787 9.482 1.00 93.75 97 ASN A O 1
ATOM 746 N N . PHE A 1 98 ? -13.862 1.606 11.516 1.00 96.69 98 PHE A N 1
ATOM 747 C CA . PHE A 1 98 ? -13.264 0.318 11.858 1.00 96.69 98 PHE A CA 1
ATOM 748 C C . PHE A 1 98 ? -13.643 -0.785 10.859 1.00 96.69 98 PHE A C 1
ATOM 750 O O . PHE A 1 98 ? -12.760 -1.407 10.272 1.00 96.69 98 PHE A O 1
ATOM 757 N N . GLN A 1 99 ? -14.936 -0.990 10.586 1.00 97.12 99 GLN A N 1
ATOM 758 C CA . GLN A 1 99 ? -15.387 -2.019 9.639 1.00 97.12 99 GLN A CA 1
ATOM 759 C C . GLN A 1 99 ? -14.855 -1.773 8.225 1.00 97.12 99 GLN A C 1
ATOM 761 O O . GLN A 1 99 ? -14.442 -2.711 7.543 1.00 97.12 99 GLN A O 1
ATOM 766 N N . SER A 1 100 ? -14.815 -0.509 7.798 1.00 95.25 100 SER A N 1
ATOM 767 C CA . SER A 1 100 ? -14.253 -0.147 6.498 1.00 95.25 100 SER A CA 1
ATOM 768 C C . SER A 1 100 ? -12.752 -0.439 6.428 1.00 95.25 100 SER A C 1
ATOM 770 O O . SER A 1 100 ? -12.273 -0.871 5.386 1.00 95.25 100 SER A O 1
ATOM 772 N N . ALA A 1 101 ? -12.005 -0.225 7.515 1.00 95.00 101 ALA A N 1
ATOM 773 C CA . ALA A 1 101 ? -10.585 -0.564 7.580 1.00 95.00 101 ALA A CA 1
ATOM 774 C C . ALA A 1 101 ? -10.345 -2.080 7.554 1.00 95.00 101 ALA A C 1
ATOM 776 O O . ALA A 1 101 ? -9.490 -2.542 6.803 1.00 95.00 101 ALA A O 1
ATOM 777 N N . VAL A 1 102 ? -11.132 -2.856 8.309 1.00 96.25 102 VAL A N 1
ATOM 778 C CA . VAL A 1 102 ? -11.062 -4.329 8.312 1.00 96.25 102 VAL A CA 1
ATOM 779 C C . VAL A 1 102 ? -11.373 -4.893 6.926 1.00 96.25 102 VAL A C 1
ATOM 781 O O . VAL A 1 102 ? -10.644 -5.748 6.433 1.00 96.25 102 VAL A O 1
ATOM 784 N N . SER A 1 103 ? -12.411 -4.381 6.259 1.00 96.81 103 SER A N 1
ATOM 785 C CA . SER A 1 103 ? -12.748 -4.800 4.895 1.00 96.81 103 SER A CA 1
ATOM 786 C C . SER A 1 103 ? -11.618 -4.510 3.907 1.00 96.81 103 SER A C 1
ATOM 788 O O . SER A 1 103 ? -11.347 -5.342 3.044 1.00 96.81 103 SER A O 1
ATOM 790 N N . THR A 1 104 ? -10.963 -3.350 4.015 1.00 94.38 104 THR A N 1
ATOM 791 C CA . THR A 1 104 ? -9.811 -3.020 3.167 1.00 94.38 104 THR A CA 1
ATOM 792 C C . THR A 1 104 ? -8.618 -3.922 3.477 1.00 94.38 104 THR A C 1
ATOM 794 O O . THR A 1 104 ? -7.989 -4.410 2.548 1.00 94.38 104 THR A O 1
ATO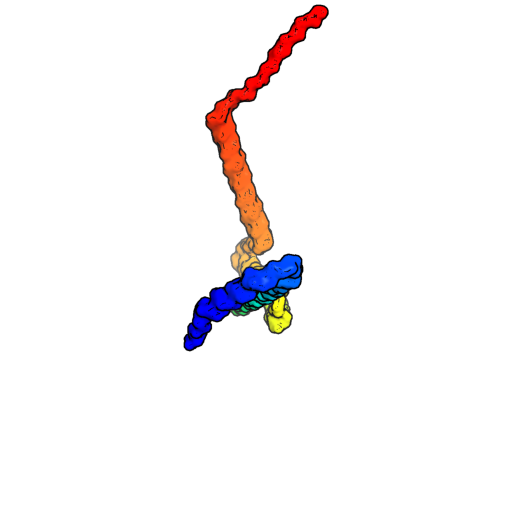M 797 N N . PHE A 1 105 ? -8.338 -4.205 4.752 1.00 95.25 105 PHE A N 1
ATOM 798 C CA . PHE A 1 105 ? -7.270 -5.126 5.146 1.00 95.25 105 PHE A CA 1
ATOM 799 C C . PHE A 1 105 ? -7.448 -6.515 4.517 1.00 95.25 105 PHE A C 1
ATOM 801 O O . PHE A 1 105 ? -6.520 -7.004 3.883 1.00 95.25 105 PHE A O 1
ATOM 808 N N . VAL A 1 106 ? -8.645 -7.107 4.627 1.00 95.44 106 VAL A N 1
ATOM 809 C CA . VAL A 1 106 ? -8.939 -8.428 4.040 1.00 95.44 106 VAL A CA 1
ATOM 810 C C . VAL A 1 106 ? -8.784 -8.404 2.519 1.00 95.44 106 VAL A C 1
ATOM 812 O O . VAL A 1 106 ? -8.135 -9.280 1.961 1.00 95.44 106 VAL A O 1
ATOM 815 N N . SER A 1 107 ? -9.316 -7.375 1.851 1.00 93.88 107 SER A N 1
ATOM 816 C CA . SER A 1 107 ? -9.185 -7.242 0.395 1.00 93.88 107 SER A CA 1
ATOM 817 C C . SER A 1 107 ? -7.724 -7.152 -0.048 1.00 93.88 107 SER A C 1
ATOM 819 O O . SER A 1 107 ? -7.350 -7.764 -1.042 1.00 93.88 107 SER A O 1
ATOM 821 N N . VAL A 1 108 ? -6.893 -6.396 0.677 1.00 93.31 108 VAL A N 1
ATOM 822 C CA . VAL A 1 108 ? -5.476 -6.234 0.329 1.00 93.31 108 VAL A CA 1
ATOM 823 C C . VAL A 1 108 ? -4.678 -7.511 0.596 1.00 93.31 108 VAL A C 1
ATOM 825 O O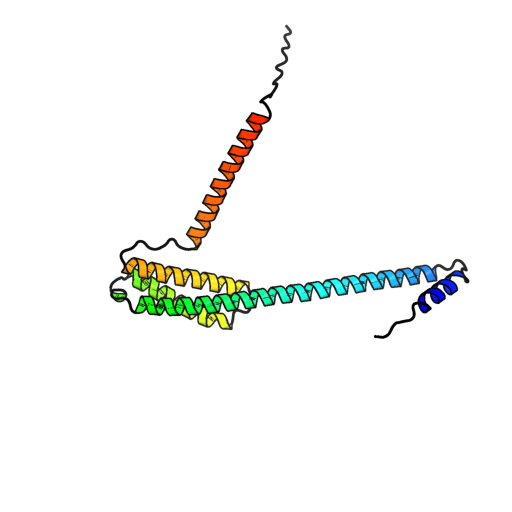 . VAL A 1 108 ? -3.804 -7.840 -0.205 1.00 93.31 108 VAL A O 1
ATOM 828 N N . ASP A 1 109 ? -4.973 -8.229 1.682 1.00 93.19 109 ASP A N 1
ATOM 829 C CA . ASP A 1 109 ? -4.347 -9.520 1.999 1.00 93.19 109 ASP A CA 1
ATOM 830 C C . ASP A 1 109 ? -4.628 -10.556 0.895 1.00 93.19 109 ASP A C 1
ATOM 832 O O . ASP A 1 109 ? -3.707 -11.200 0.397 1.00 93.19 109 ASP A O 1
ATOM 836 N N . GLU A 1 110 ? -5.874 -10.625 0.412 1.00 91.88 110 GLU A N 1
ATOM 837 C CA . GLU A 1 110 ? -6.263 -11.491 -0.710 1.00 91.88 110 GLU A CA 1
ATOM 838 C C . GLU A 1 110 ? -5.615 -11.074 -2.046 1.00 91.88 110 GLU A C 1
ATOM 840 O O . GLU A 1 110 ? -5.224 -11.923 -2.853 1.00 91.88 110 GLU A O 1
ATOM 845 N N . ASP A 1 111 ? -5.492 -9.769 -2.306 1.00 89.69 111 ASP A N 1
ATOM 846 C CA . ASP A 1 111 ? -4.943 -9.242 -3.561 1.00 89.69 111 ASP A CA 1
ATOM 847 C C . ASP A 1 111 ? -3.408 -9.297 -3.648 1.00 89.69 111 ASP A C 1
ATOM 849 O O . ASP A 1 111 ? -2.854 -9.225 -4.758 1.00 89.69 111 ASP A O 1
ATOM 853 N N . LEU A 1 112 ? -2.710 -9.419 -2.513 1.00 86.94 112 LEU A N 1
ATOM 854 C CA . LEU A 1 112 ? -1.247 -9.415 -2.449 1.00 86.94 112 LEU A CA 1
ATOM 855 C C . LEU A 1 112 ? -0.632 -10.566 -3.254 1.00 86.94 112 LEU A C 1
ATOM 857 O O . LEU A 1 112 ? 0.283 -10.333 -4.050 1.00 86.94 112 LEU A O 1
ATOM 861 N N . ASP A 1 113 ? -1.179 -11.775 -3.126 1.00 81.31 113 ASP A N 1
ATOM 862 C CA . ASP A 1 113 ? -0.680 -12.978 -3.810 1.00 81.31 113 ASP A CA 1
ATOM 863 C C . ASP A 1 113 ? -0.734 -12.858 -5.347 1.00 81.31 113 ASP A C 1
ATOM 865 O O . ASP A 1 113 ? 0.048 -13.485 -6.069 1.00 81.31 113 ASP A O 1
ATOM 869 N N . GLY A 1 114 ? -1.639 -12.024 -5.871 1.00 81.75 114 GLY A N 1
ATOM 870 C CA . GLY A 1 114 ? -1.799 -11.766 -7.305 1.00 81.75 114 GLY A CA 1
ATOM 871 C C . GLY A 1 114 ? -1.034 -10.545 -7.831 1.00 81.75 114 GLY A C 1
ATOM 872 O O . GLY A 1 114 ? -0.980 -10.320 -9.049 1.00 81.75 114 GLY A O 1
ATOM 873 N N . ALA A 1 115 ? -0.454 -9.720 -6.958 1.00 80.88 115 ALA A N 1
ATOM 874 C CA . ALA A 1 115 ? 0.109 -8.425 -7.323 1.00 80.88 115 ALA A CA 1
ATOM 875 C C . ALA A 1 115 ? 1.578 -8.517 -7.784 1.00 80.88 115 ALA A C 1
ATOM 877 O O . ALA A 1 115 ? 2.506 -8.161 -7.069 1.00 80.88 115 ALA A O 1
ATOM 878 N N . ALA A 1 116 ? 1.805 -8.909 -9.043 1.00 76.88 116 ALA A N 1
ATOM 879 C CA . ALA A 1 116 ? 3.155 -8.989 -9.630 1.00 76.88 116 ALA A CA 1
ATOM 880 C C . ALA A 1 116 ? 3.667 -7.678 -10.275 1.00 76.88 116 ALA A C 1
ATOM 882 O O . ALA A 1 116 ? 4.733 -7.659 -10.889 1.00 76.88 116 ALA A O 1
ATOM 883 N N . SER A 1 117 ? 2.902 -6.585 -10.192 1.00 81.19 117 SER A N 1
ATOM 884 C CA . SER A 1 117 ? 3.236 -5.305 -10.829 1.00 81.19 117 SER A CA 1
ATOM 885 C C . SER A 1 117 ? 3.468 -4.212 -9.795 1.00 81.19 117 SER A C 1
ATOM 887 O O . SER A 1 117 ? 2.625 -3.987 -8.927 1.00 81.19 117 SER A O 1
ATOM 889 N N . THR A 1 118 ? 4.545 -3.444 -9.973 1.00 84.50 118 THR A N 1
ATOM 890 C CA . THR A 1 118 ? 4.881 -2.249 -9.180 1.00 84.50 118 THR A CA 1
ATOM 891 C C . THR A 1 118 ? 3.712 -1.266 -9.070 1.00 84.50 118 THR A C 1
ATOM 893 O O . THR A 1 118 ? 3.524 -0.640 -8.030 1.00 84.50 118 THR A O 1
ATOM 896 N N . TYR A 1 119 ? 2.908 -1.119 -10.129 1.00 82.88 119 TYR A N 1
ATOM 897 C CA . TYR A 1 119 ? 1.736 -0.239 -10.109 1.00 82.88 119 TYR A CA 1
ATOM 898 C C . TYR A 1 119 ? 0.660 -0.749 -9.145 1.00 82.88 119 TYR A C 1
ATOM 900 O O . TYR A 1 119 ? 0.158 0.021 -8.329 1.00 82.88 119 TYR A O 1
ATOM 908 N N . ARG A 1 120 ? 0.352 -2.052 -9.200 1.00 85.62 120 ARG A N 1
ATOM 909 C CA . ARG A 1 120 ? -0.651 -2.676 -8.327 1.00 85.62 120 ARG A CA 1
ATOM 910 C C . ARG A 1 120 ? -0.187 -2.684 -6.873 1.00 85.62 120 ARG A C 1
ATOM 912 O O . ARG A 1 120 ? -0.951 -2.287 -6.009 1.00 85.62 120 ARG A O 1
ATOM 919 N N . LEU A 1 121 ? 1.081 -3.010 -6.617 1.00 88.62 121 LEU A N 1
ATOM 920 C CA . LEU A 1 121 ? 1.650 -2.965 -5.266 1.00 88.62 121 LEU A CA 1
ATOM 921 C C . LEU A 1 121 ? 1.559 -1.564 -4.645 1.00 88.62 121 LEU A C 1
ATOM 923 O O . LEU A 1 121 ? 1.162 -1.429 -3.495 1.00 88.62 121 LEU A O 1
ATOM 927 N N . ARG A 1 122 ? 1.847 -0.500 -5.407 1.00 87.25 122 ARG A N 1
ATOM 928 C CA . ARG A 1 122 ? 1.686 0.880 -4.910 1.00 87.25 122 ARG A CA 1
ATOM 929 C C . ARG A 1 122 ? 0.234 1.250 -4.610 1.00 87.25 122 ARG A C 1
ATOM 931 O O . ARG A 1 122 ? 0.008 2.034 -3.693 1.00 87.25 122 ARG A O 1
ATOM 938 N N . ALA A 1 123 ? -0.721 0.732 -5.381 1.00 88.94 123 ALA A N 1
ATOM 939 C CA . ALA A 1 123 ? -2.138 0.939 -5.104 1.00 88.94 123 ALA A CA 1
ATOM 940 C C . ALA A 1 123 ? -2.533 0.273 -3.776 1.00 88.94 123 ALA A C 1
ATOM 942 O O . ALA A 1 123 ? -3.085 0.947 -2.913 1.00 88.94 123 ALA A O 1
ATOM 943 N N . LEU A 1 124 ? -2.119 -0.981 -3.560 1.00 90.88 124 LEU A N 1
ATOM 944 C CA . LEU A 1 124 ? -2.353 -1.701 -2.301 1.00 90.88 124 LEU A CA 1
ATOM 945 C C . LEU A 1 124 ? -1.712 -0.993 -1.094 1.00 90.88 124 LEU A C 1
ATOM 947 O O . LEU A 1 124 ? -2.327 -0.892 -0.036 1.00 90.88 124 LEU A O 1
ATOM 951 N N . VAL A 1 125 ? -0.506 -0.430 -1.254 1.00 90.56 125 VAL A N 1
ATOM 952 C CA . VAL A 1 125 ? 0.131 0.399 -0.210 1.00 90.56 125 VAL A CA 1
ATOM 953 C C . VAL A 1 125 ? -0.746 1.601 0.149 1.00 90.56 125 VAL A C 1
ATOM 955 O O . VAL A 1 125 ? -0.917 1.906 1.327 1.00 90.56 125 VAL A O 1
ATOM 958 N N . ALA A 1 126 ? -1.298 2.298 -0.848 1.00 89.69 126 ALA A N 1
ATOM 959 C CA . ALA A 1 126 ? -2.159 3.455 -0.609 1.00 89.69 126 ALA A CA 1
ATOM 960 C C . ALA A 1 126 ? -3.485 3.063 0.065 1.00 89.69 126 ALA A C 1
ATOM 962 O O . ALA A 1 126 ? -3.972 3.795 0.925 1.00 89.69 126 ALA A O 1
ATOM 963 N N . GLU A 1 127 ? -4.044 1.905 -0.285 1.00 92.25 127 GLU A N 1
ATOM 964 C CA . GLU A 1 127 ? -5.247 1.361 0.352 1.00 92.25 127 GLU A CA 1
ATOM 965 C C . GLU A 1 127 ? -5.003 0.998 1.823 1.00 92.25 127 GLU A C 1
ATOM 967 O O . GLU A 1 127 ? -5.818 1.351 2.678 1.00 92.25 127 GLU A O 1
ATOM 972 N N . LEU A 1 128 ? -3.860 0.383 2.149 1.00 93.31 128 LEU A N 1
ATOM 973 C CA . LEU A 1 128 ? -3.479 0.119 3.542 1.00 93.31 128 LEU A CA 1
ATOM 974 C C . LEU A 1 128 ? -3.204 1.398 4.333 1.00 93.31 128 LEU A C 1
ATOM 976 O O . LEU A 1 128 ? -3.568 1.470 5.504 1.00 93.31 128 LEU A O 1
ATOM 980 N N . ASP A 1 129 ? -2.594 2.414 3.719 1.00 92.94 129 ASP A N 1
ATOM 981 C CA . ASP A 1 129 ? -2.393 3.722 4.359 1.00 92.94 129 ASP A CA 1
ATOM 982 C C . ASP A 1 129 ? -3.743 4.371 4.724 1.00 92.94 129 ASP A C 1
ATOM 984 O O . ASP A 1 129 ? -3.914 4.891 5.829 1.00 92.94 129 ASP A O 1
ATOM 988 N N . ASP A 1 130 ? -4.745 4.270 3.840 1.00 91.75 130 ASP A N 1
ATOM 989 C CA . ASP A 1 130 ? -6.107 4.738 4.123 1.00 91.75 130 ASP A CA 1
ATOM 990 C C . ASP A 1 130 ? -6.799 3.902 5.209 1.00 91.75 130 ASP A C 1
ATOM 992 O O . ASP A 1 130 ? -7.462 4.462 6.084 1.00 91.75 130 ASP A O 1
ATOM 996 N N . ALA A 1 131 ? -6.628 2.576 5.199 1.00 94.94 131 ALA A N 1
ATOM 997 C CA . ALA A 1 131 ? -7.158 1.699 6.243 1.00 94.94 131 ALA A CA 1
ATOM 998 C C . ALA A 1 131 ? -6.565 2.039 7.618 1.00 94.94 131 ALA A C 1
ATOM 1000 O O . ALA A 1 131 ? -7.299 2.148 8.601 1.00 94.94 131 ALA A O 1
ATOM 1001 N N . LEU A 1 132 ? -5.255 2.279 7.682 1.00 94.06 132 LEU A N 1
ATOM 1002 C CA . LEU A 1 132 ? -4.569 2.658 8.912 1.00 94.06 132 LEU A CA 1
ATOM 1003 C C . LEU A 1 132 ? -5.059 4.020 9.423 1.00 94.06 132 LEU A C 1
ATOM 1005 O O . LEU A 1 132 ? -5.376 4.151 10.604 1.00 94.06 132 LEU A O 1
ATOM 1009 N N . TRP A 1 133 ? -5.234 4.996 8.524 1.00 95.06 133 TRP A N 1
ATOM 1010 C CA . TRP A 1 133 ? -5.842 6.283 8.868 1.00 95.06 133 TRP A CA 1
ATOM 1011 C C . TRP A 1 133 ? -7.267 6.132 9.421 1.00 95.06 133 TRP A C 1
ATOM 1013 O O . TRP A 1 133 ? -7.612 6.794 10.398 1.00 95.06 133 TRP A O 1
ATOM 1023 N N . ARG A 1 134 ? -8.099 5.252 8.846 1.00 95.31 134 ARG A N 1
ATOM 1024 C CA . ARG A 1 134 ? -9.455 4.988 9.362 1.00 95.31 134 ARG A CA 1
ATOM 1025 C C . ARG A 1 134 ? -9.432 4.378 10.760 1.00 95.31 134 ARG A C 1
ATOM 1027 O O . ARG A 1 134 ? -10.283 4.729 11.572 1.00 95.31 134 ARG A O 1
ATOM 1034 N N . LEU A 1 135 ? -8.473 3.500 11.057 1.00 95.75 135 LEU A N 1
ATOM 1035 C CA . LEU A 1 135 ? -8.2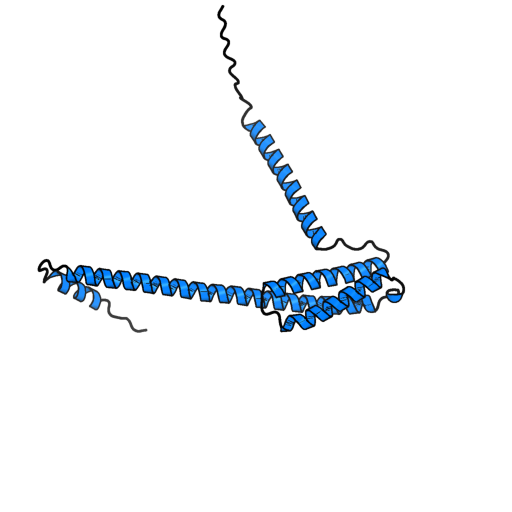98 2.959 12.410 1.00 95.75 135 LEU A CA 1
ATOM 1036 C C . LEU A 1 135 ? -7.882 4.053 13.399 1.00 95.75 135 LEU A C 1
ATOM 1038 O O . LEU A 1 135 ? -8.427 4.116 14.499 1.00 95.75 135 LEU A O 1
ATOM 1042 N N . ASP A 1 136 ? -6.984 4.951 12.993 1.00 95.50 136 ASP A N 1
ATOM 1043 C CA . ASP A 1 136 ? -6.579 6.097 13.813 1.00 95.50 136 ASP A CA 1
ATOM 1044 C C . ASP A 1 136 ? -7.740 7.079 14.037 1.00 95.50 136 ASP A C 1
ATOM 1046 O O . ASP A 1 136 ? -7.932 7.574 15.146 1.00 95.50 136 ASP A O 1
ATOM 1050 N N . ALA A 1 137 ? -8.561 7.321 13.012 1.00 95.00 137 ALA A N 1
ATOM 1051 C CA . ALA A 1 137 ? -9.776 8.122 13.122 1.00 95.00 137 ALA A CA 1
ATOM 1052 C C . ALA A 1 137 ? -10.817 7.465 14.039 1.00 95.00 137 ALA A C 1
ATOM 1054 O O . ALA A 1 137 ? -11.411 8.148 14.872 1.00 95.00 137 ALA A O 1
ATOM 1055 N N . ALA A 1 138 ? -11.016 6.148 13.930 1.00 95.06 138 ALA A N 1
ATOM 1056 C CA . ALA A 1 138 ? -11.895 5.406 14.826 1.00 95.06 138 ALA A CA 1
ATOM 1057 C C . ALA A 1 138 ? -11.420 5.525 16.280 1.00 95.06 138 ALA A C 1
ATOM 1059 O O . ALA A 1 138 ? -12.231 5.805 17.160 1.00 95.06 138 ALA A O 1
ATOM 1060 N N . GLU A 1 139 ? -10.117 5.383 16.534 1.00 94.81 139 GLU A N 1
ATOM 1061 C CA . GLU A 1 139 ? -9.563 5.579 17.872 1.00 94.81 139 GLU A CA 1
ATOM 1062 C C . GLU A 1 139 ? -9.779 7.008 18.390 1.00 94.81 139 GLU A C 1
ATOM 1064 O O . GLU A 1 139 ? -10.242 7.172 19.520 1.00 94.81 139 GLU A O 1
ATOM 1069 N N . ALA A 1 140 ? -9.476 8.027 17.582 1.00 94.88 140 ALA A N 1
ATOM 1070 C CA . ALA A 1 140 ? -9.659 9.426 17.968 1.00 94.88 140 ALA A CA 1
ATOM 1071 C C . ALA A 1 140 ? -11.114 9.697 18.3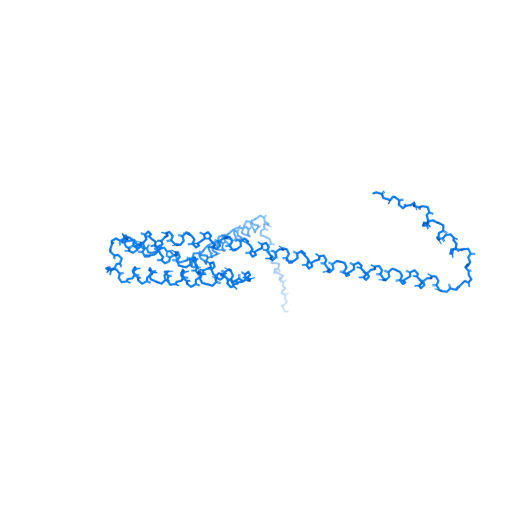82 1.00 94.88 140 ALA A C 1
ATOM 1073 O O . ALA A 1 140 ? -11.363 10.247 19.454 1.00 94.88 140 ALA A O 1
ATOM 1074 N N . LEU A 1 141 ? -12.079 9.200 17.601 1.00 95.00 141 LEU A N 1
ATOM 1075 C CA . LEU A 1 141 ? -13.504 9.317 17.917 1.00 95.00 141 LEU A CA 1
ATOM 1076 C C . LEU A 1 141 ? -13.882 8.616 19.230 1.00 95.00 141 LEU A C 1
ATOM 1078 O O . LEU A 1 141 ? -14.711 9.134 19.978 1.00 95.00 141 LEU A O 1
ATOM 1082 N N . LEU A 1 142 ? -13.279 7.464 19.538 1.00 93.69 142 LEU A N 1
ATOM 1083 C CA . LEU A 1 142 ? -13.500 6.771 20.815 1.00 93.69 142 LEU A CA 1
ATOM 1084 C C . LEU A 1 142 ? -12.903 7.519 22.008 1.00 93.69 142 LEU A C 1
ATOM 1086 O O . LEU A 1 142 ? -13.461 7.461 23.103 1.00 93.69 142 LEU A O 1
ATOM 1090 N N . ASN A 1 143 ? -11.806 8.241 21.794 1.00 93.69 143 ASN A N 1
ATOM 1091 C CA . ASN A 1 143 ? -11.180 9.084 22.811 1.00 93.69 143 ASN A CA 1
ATOM 1092 C C . ASN A 1 143 ? -11.869 10.457 22.956 1.00 93.69 143 ASN A C 1
ATOM 1094 O O . ASN A 1 143 ? -11.550 11.202 23.881 1.00 93.69 143 ASN A O 1
ATOM 1098 N N . GLY A 1 144 ? -12.813 10.801 22.069 1.00 93.88 144 GLY A N 1
ATOM 1099 C CA . GLY A 1 144 ? -13.432 12.130 22.015 1.00 93.88 144 GLY A CA 1
ATOM 1100 C C . GLY A 1 144 ? -12.518 13.214 21.428 1.00 93.88 144 GLY A C 1
ATOM 1101 O O . GLY A 1 144 ? -12.722 14.398 21.696 1.00 93.88 144 GLY A O 1
ATOM 1102 N N . GLU A 1 145 ? -11.510 12.816 20.654 1.00 94.88 145 GLU A N 1
ATOM 1103 C CA . GLU A 1 145 ? -10.563 13.687 19.956 1.00 94.88 145 GLU A CA 1
ATOM 1104 C C . GLU A 1 145 ? -10.992 13.931 18.498 1.00 94.88 145 GLU A C 1
ATOM 1106 O O . GLU A 1 145 ? -11.812 13.203 17.933 1.00 94.88 145 GLU A O 1
ATOM 1111 N N . GLU A 1 146 ? -10.434 14.968 17.868 1.00 91.44 146 GLU A N 1
ATOM 1112 C CA . GLU A 1 146 ? -10.675 15.236 16.448 1.00 91.44 146 GLU A CA 1
ATOM 1113 C C . GLU A 1 146 ? -9.890 14.239 15.571 1.00 91.44 146 GLU A C 1
ATOM 1115 O O . GLU A 1 146 ? -8.707 13.998 15.835 1.00 91.44 146 GLU A O 1
ATOM 1120 N N . PRO A 1 147 ? -10.501 13.664 14.515 1.00 91.56 147 PRO A N 1
ATOM 1121 C CA . PRO A 1 147 ? -9.812 12.738 13.625 1.00 91.56 147 PRO A CA 1
ATOM 1122 C C . PRO A 1 147 ? -8.572 13.365 12.968 1.00 91.56 147 PRO A C 1
ATOM 1124 O O . PRO A 1 147 ? -8.602 14.537 12.573 1.00 91.56 147 PRO A O 1
ATOM 1127 N N . PRO A 1 148 ? -7.490 12.593 12.764 1.00 89.12 148 PRO A N 1
ATOM 1128 C CA . PRO A 1 148 ? -6.304 13.101 12.089 1.00 89.12 148 PRO A CA 1
ATOM 1129 C C . PRO A 1 148 ? -6.619 13.502 10.635 1.00 89.12 148 PRO A C 1
ATOM 1131 O O . PRO A 1 148 ? -7.497 12.914 9.995 1.00 89.12 148 PRO A O 1
ATOM 1134 N N . PRO A 1 149 ? -5.887 14.469 10.049 1.00 88.00 149 PRO A N 1
ATOM 1135 C CA . PRO A 1 149 ? -6.076 14.838 8.652 1.00 88.00 149 PRO A CA 1
ATOM 1136 C C . PRO A 1 149 ? -5.710 13.668 7.730 1.00 88.00 149 PRO A C 1
ATOM 1138 O O . PRO A 1 149 ? -4.653 13.057 7.875 1.00 88.00 149 PRO A O 1
ATOM 1141 N N . ARG A 1 150 ? -6.567 13.387 6.743 1.00 84.88 150 ARG A N 1
ATOM 1142 C CA . ARG A 1 150 ? -6.374 12.279 5.797 1.00 84.88 150 ARG A CA 1
ATOM 1143 C C . ARG A 1 150 ? -5.047 12.406 5.018 1.00 84.88 150 ARG A C 1
ATOM 1145 O O . ARG A 1 150 ? -4.704 13.527 4.616 1.00 84.88 150 ARG A O 1
ATOM 1152 N N . PRO A 1 151 ? -4.329 11.301 4.727 1.00 75.25 151 PRO A N 1
ATOM 1153 C CA . PRO A 1 151 ? -2.998 11.334 4.108 1.00 75.25 151 PRO A CA 1
ATOM 1154 C C . PRO A 1 151 ? -2.909 12.128 2.794 1.00 75.25 151 PRO A C 1
ATOM 1156 O O . PRO A 1 151 ? -1.958 12.886 2.584 1.00 75.25 151 PRO A O 1
ATOM 1159 N N . GLU A 1 152 ? -3.914 12.030 1.919 1.00 67.69 152 GLU A N 1
ATOM 1160 C CA . GLU A 1 152 ? -3.943 12.793 0.660 1.00 67.69 152 GLU A CA 1
ATOM 1161 C C . GLU A 1 152 ? -4.027 14.307 0.889 1.00 67.69 152 GLU A C 1
ATOM 1163 O O . GLU A 1 152 ? -3.359 15.088 0.206 1.00 67.69 152 GLU A O 1
ATOM 1168 N N . ILE A 1 153 ? -4.792 14.733 1.896 1.00 59.81 153 ILE A N 1
ATOM 1169 C CA . ILE A 1 153 ? -4.955 16.147 2.249 1.00 59.81 153 ILE A CA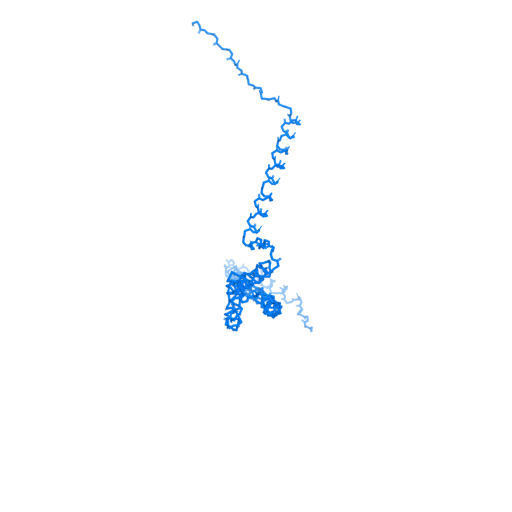 1
ATOM 1170 C C . ILE A 1 153 ? -3.660 16.677 2.881 1.00 59.81 153 ILE A C 1
ATOM 1172 O O . ILE A 1 153 ? -3.245 17.805 2.594 1.00 59.81 153 ILE A O 1
ATOM 1176 N N . ALA A 1 154 ? -2.980 15.859 3.690 1.00 58.25 154 ALA A N 1
ATOM 1177 C CA . ALA A 1 154 ? -1.696 16.208 4.295 1.00 58.25 154 ALA A CA 1
ATOM 1178 C C . ALA A 1 154 ? -0.588 16.412 3.241 1.00 58.25 154 ALA A C 1
ATOM 1180 O O . ALA A 1 154 ? 0.125 17.418 3.298 1.00 58.25 154 ALA A O 1
ATOM 1181 N N . ARG A 1 155 ? -0.487 15.533 2.226 1.00 56.97 155 ARG A N 1
ATOM 1182 C CA . ARG A 1 155 ? 0.479 15.692 1.112 1.00 56.97 155 ARG A CA 1
ATOM 1183 C C . ARG A 1 155 ? 0.207 16.938 0.264 1.00 56.97 155 ARG A C 1
ATOM 1185 O O . ARG A 1 155 ? 1.140 17.605 -0.187 1.00 56.97 155 ARG A O 1
ATOM 1192 N N . GLN A 1 156 ? -1.063 17.279 0.047 1.00 57.09 156 GLN A N 1
ATOM 1193 C CA . GLN A 1 156 ? -1.424 18.496 -0.683 1.00 57.09 156 GLN A CA 1
ATOM 1194 C C . GLN A 1 156 ? -1.110 19.767 0.120 1.00 57.09 156 GLN A C 1
ATOM 1196 O O . GLN A 1 156 ? -0.613 20.737 -0.459 1.00 57.09 156 GLN A O 1
ATOM 1201 N N . ARG A 1 157 ? -1.339 19.771 1.444 1.00 56.00 157 ARG A N 1
ATOM 1202 C CA . ARG A 1 157 ? -0.964 20.907 2.307 1.00 56.00 157 ARG A CA 1
ATOM 1203 C C . ARG A 1 157 ? 0.540 21.133 2.324 1.00 56.00 157 ARG A C 1
ATOM 1205 O O . ARG A 1 157 ? 0.948 22.257 2.056 1.00 56.00 157 ARG A O 1
ATOM 1212 N N . SER A 1 158 ? 1.347 20.093 2.532 1.00 59.34 158 SER A N 1
ATOM 1213 C CA . SER A 1 158 ? 2.810 20.237 2.565 1.00 59.34 158 SER A CA 1
ATOM 1214 C C . SER A 1 158 ? 3.371 20.755 1.236 1.00 59.34 158 SER A C 1
ATOM 1216 O O . SER A 1 158 ? 4.209 21.655 1.221 1.00 59.34 158 SER A O 1
ATOM 1218 N N . THR A 1 159 ? 2.833 20.286 0.105 1.00 59.94 159 THR A N 1
ATOM 1219 C CA . THR A 1 159 ? 3.221 20.775 -1.229 1.00 59.94 159 THR A CA 1
ATOM 1220 C C . THR A 1 159 ? 2.838 22.246 -1.430 1.00 59.94 159 THR A C 1
ATOM 1222 O O . THR A 1 159 ? 3.611 23.025 -1.997 1.00 59.94 159 THR A O 1
ATOM 1225 N N . ARG A 1 160 ? 1.664 22.663 -0.938 1.00 59.12 160 ARG A N 1
ATOM 1226 C CA . ARG A 1 160 ? 1.188 24.052 -1.036 1.00 59.12 160 ARG A CA 1
ATOM 1227 C C . ARG A 1 160 ? 1.975 24.998 -0.128 1.00 59.12 160 ARG A C 1
ATOM 1229 O O . ARG A 1 160 ? 2.305 26.101 -0.559 1.00 59.12 160 ARG A O 1
ATOM 1236 N N . GLU A 1 161 ? 2.326 24.564 1.077 1.00 58.16 161 GLU A N 1
ATOM 1237 C CA . GLU A 1 161 ? 3.144 25.327 2.027 1.00 58.16 161 GLU A CA 1
ATOM 1238 C C . GLU A 1 161 ? 4.593 25.477 1.545 1.00 58.16 161 GLU A C 1
ATOM 1240 O O . GLU A 1 161 ? 5.131 26.586 1.556 1.00 58.16 161 GLU A O 1
ATOM 1245 N N . SER A 1 162 ? 5.203 24.415 1.004 1.00 59.88 162 SER A N 1
ATOM 1246 C CA . SER A 1 162 ? 6.531 24.499 0.377 1.00 59.88 162 SER A CA 1
ATOM 1247 C C . SER A 1 162 ? 6.541 25.374 -0.882 1.00 59.88 162 SER A C 1
ATOM 1249 O O . SER A 1 162 ? 7.513 26.096 -1.120 1.00 59.88 162 SER A O 1
ATOM 1251 N N . SER A 1 163 ? 5.459 25.370 -1.668 1.00 59.72 163 SER A N 1
ATOM 1252 C CA . SER A 1 163 ? 5.324 26.238 -2.849 1.00 59.72 163 SER A CA 1
ATOM 1253 C C . SER A 1 163 ? 5.135 27.710 -2.462 1.00 59.72 163 SER A C 1
ATOM 1255 O O . SER A 1 163 ? 5.763 28.593 -3.052 1.00 59.72 163 SER A O 1
ATOM 1257 N N . ALA A 1 164 ? 4.340 27.988 -1.424 1.00 60.03 164 ALA A N 1
ATOM 1258 C CA . ALA A 1 164 ? 4.166 29.336 -0.889 1.00 60.03 164 ALA A CA 1
ATOM 1259 C C . ALA A 1 164 ? 5.473 29.874 -0.274 1.00 60.03 164 ALA A C 1
ATOM 1261 O O . ALA A 1 164 ? 5.880 30.997 -0.577 1.00 60.03 164 ALA A O 1
ATOM 1262 N N . SER A 1 165 ? 6.196 29.050 0.490 1.00 58.50 165 SER A N 1
ATOM 1263 C CA . SER A 1 165 ? 7.491 29.411 1.085 1.00 58.50 165 SER A CA 1
ATOM 1264 C C . SER A 1 165 ? 8.581 29.667 0.025 1.00 58.50 165 SER A C 1
ATOM 1266 O O . SER A 1 165 ? 9.336 30.642 0.107 1.00 58.50 165 SER A O 1
ATOM 1268 N N . SER A 1 166 ? 8.602 28.877 -1.055 1.00 60.19 166 SER A N 1
ATOM 1269 C CA . SER A 1 166 ? 9.532 29.085 -2.178 1.00 60.19 166 SER A CA 1
ATOM 1270 C C . SER A 1 166 ? 9.232 30.369 -2.962 1.00 60.19 166 SER A C 1
ATOM 1272 O O . SER A 1 166 ? 10.163 31.084 -3.337 1.00 60.19 166 SER A O 1
ATOM 1274 N N . SER A 1 167 ? 7.952 30.721 -3.145 1.00 59.78 167 SER A N 1
ATOM 1275 C CA . SER A 1 167 ? 7.552 31.976 -3.806 1.00 59.78 167 SER A CA 1
ATOM 1276 C C . SER A 1 167 ? 7.864 33.236 -2.984 1.00 59.78 167 SER A C 1
ATOM 1278 O O . SER A 1 167 ? 8.261 34.254 -3.552 1.00 59.78 167 SER A O 1
ATOM 1280 N N . MET A 1 168 ? 7.779 33.181 -1.647 1.00 54.81 168 MET A N 1
ATOM 1281 C CA . MET A 1 168 ? 8.213 34.299 -0.792 1.00 54.81 168 MET A CA 1
ATOM 1282 C C . MET A 1 168 ? 9.735 34.475 -0.821 1.00 54.81 168 MET A C 1
ATOM 1284 O O . MET A 1 168 ? 10.229 35.603 -0.796 1.00 54.81 168 MET A O 1
ATOM 1288 N N . THR A 1 169 ? 10.488 33.380 -0.938 1.00 61.53 169 THR A N 1
ATOM 1289 C CA . THR A 1 169 ? 11.953 33.443 -1.012 1.00 61.53 169 THR A CA 1
ATOM 1290 C C . THR A 1 169 ? 12.429 33.968 -2.372 1.00 61.53 169 THR A C 1
ATOM 1292 O O . THR A 1 169 ? 13.391 34.734 -2.420 1.00 61.53 169 THR A O 1
ATOM 1295 N N . SER A 1 170 ? 11.741 33.638 -3.475 1.00 60.50 170 SER A N 1
ATOM 1296 C CA . SER A 1 170 ? 12.072 34.175 -4.805 1.00 60.50 170 SER A CA 1
ATOM 1297 C C . SER A 1 170 ? 11.710 35.655 -4.945 1.00 60.50 170 SER A C 1
ATOM 1299 O O . SER A 1 170 ? 12.515 36.418 -5.470 1.00 60.50 170 SER A O 1
ATOM 1301 N N . LEU A 1 171 ? 10.562 36.090 -4.407 1.00 60.66 171 LEU A N 1
ATOM 1302 C CA . LEU A 1 171 ? 10.175 37.506 -4.392 1.00 60.66 171 LEU A CA 1
ATOM 1303 C C . LEU A 1 171 ? 11.120 38.355 -3.530 1.00 60.66 171 LEU A C 1
ATOM 1305 O O . LEU A 1 171 ? 11.470 39.464 -3.930 1.00 60.66 171 LEU A O 1
ATOM 1309 N N . SER A 1 172 ? 11.596 37.829 -2.397 1.00 61.97 172 SER A N 1
ATOM 1310 C CA . SER A 1 172 ? 12.643 38.489 -1.603 1.00 61.97 172 SER A CA 1
ATOM 1311 C C . SER A 1 172 ? 13.986 38.530 -2.331 1.00 61.97 172 SER A C 1
ATOM 1313 O O . SER A 1 172 ? 14.688 39.535 -2.251 1.00 61.97 172 SER A O 1
ATOM 1315 N N . ARG A 1 173 ? 14.350 37.482 -3.080 1.00 63.47 173 ARG A N 1
ATOM 1316 C CA . ARG A 1 173 ? 15.606 37.455 -3.843 1.00 63.47 173 ARG A CA 1
ATOM 1317 C C . ARG A 1 173 ? 15.578 38.447 -5.014 1.00 63.47 173 ARG A C 1
ATOM 1319 O O . ARG A 1 173 ? 16.545 39.182 -5.175 1.00 63.47 173 ARG A O 1
ATOM 1326 N N . ASP A 1 174 ? 14.461 38.545 -5.737 1.00 63.12 174 ASP A N 1
ATOM 1327 C CA . ASP A 1 174 ? 14.254 39.530 -6.812 1.00 63.12 174 ASP A CA 1
ATOM 1328 C C . ASP A 1 174 ? 14.126 40.974 -6.297 1.00 63.12 174 ASP A C 1
ATOM 1330 O O . ASP A 1 174 ? 14.529 41.926 -6.968 1.00 63.12 174 ASP A O 1
ATOM 1334 N N . ALA A 1 175 ? 13.569 41.172 -5.100 1.00 65.69 175 ALA A N 1
ATOM 1335 C CA . ALA A 1 175 ? 13.535 42.487 -4.464 1.00 65.69 175 ALA A CA 1
ATOM 1336 C C . ALA A 1 175 ? 14.934 42.936 -4.012 1.00 65.69 175 ALA A C 1
ATOM 1338 O O . ALA A 1 175 ? 15.284 44.105 -4.178 1.00 65.69 175 ALA A O 1
ATOM 1339 N N . VAL A 1 176 ? 15.745 42.009 -3.492 1.00 68.25 176 VAL A N 1
ATOM 1340 C CA . VAL A 1 176 ? 17.131 42.276 -3.083 1.00 68.25 176 VAL A CA 1
ATOM 1341 C C . VAL A 1 176 ? 18.026 42.554 -4.293 1.00 68.25 176 VAL A C 1
ATOM 1343 O O . VAL A 1 176 ? 18.780 43.525 -4.259 1.00 68.25 176 VAL A O 1
ATOM 1346 N N . THR A 1 177 ? 17.920 41.793 -5.386 1.00 67.06 177 THR A N 1
ATOM 1347 C CA . THR A 1 177 ? 18.705 42.068 -6.607 1.00 67.06 177 THR A CA 1
ATOM 1348 C C . THR A 1 177 ? 18.305 43.392 -7.253 1.00 67.06 177 THR A C 1
ATOM 1350 O O . THR A 1 177 ? 19.178 44.175 -7.616 1.00 67.06 177 THR A O 1
ATOM 1353 N N . ARG A 1 178 ? 17.007 43.731 -7.286 1.00 66.75 178 ARG A N 1
ATOM 1354 C CA . ARG A 1 178 ? 16.535 45.044 -7.768 1.00 66.75 178 ARG A CA 1
ATOM 1355 C C . ARG A 1 178 ? 17.094 46.221 -6.954 1.00 66.75 178 ARG A C 1
ATOM 1357 O O . ARG A 1 178 ? 17.246 47.311 -7.501 1.00 66.75 178 ARG A O 1
ATOM 1364 N N . TRP A 1 179 ? 17.377 46.025 -5.666 1.00 63.34 179 TRP A N 1
ATOM 1365 C CA . TRP A 1 179 ? 17.973 47.059 -4.814 1.00 63.34 179 TRP A CA 1
ATOM 1366 C C . TRP A 1 179 ? 19.495 47.157 -4.997 1.00 63.34 179 TRP A C 1
ATOM 1368 O O . TRP A 1 179 ? 20.041 48.258 -4.995 1.00 63.34 179 TRP A O 1
ATOM 1378 N N . VAL A 1 180 ? 20.169 46.022 -5.209 1.00 69.00 180 VAL A N 1
ATOM 1379 C CA . VAL A 1 180 ? 21.625 45.942 -5.428 1.00 69.00 180 VAL A CA 1
ATOM 1380 C C . VAL A 1 180 ? 22.038 46.457 -6.810 1.00 69.00 180 VAL A C 1
ATOM 1382 O O . VAL A 1 180 ? 23.054 47.139 -6.913 1.00 69.00 180 VAL A O 1
ATOM 1385 N N . ASP A 1 181 ? 21.236 46.222 -7.851 1.00 58.53 181 ASP A N 1
ATOM 1386 C CA . ASP A 1 181 ? 21.575 46.632 -9.223 1.00 58.53 181 ASP A CA 1
ATOM 1387 C C . ASP A 1 181 ? 21.297 48.113 -9.527 1.00 58.53 181 ASP A C 1
ATOM 1389 O O . ASP A 1 181 ? 21.526 48.557 -10.650 1.00 58.53 181 ASP A O 1
ATOM 1393 N N . GLY A 1 182 ? 20.844 48.899 -8.543 1.00 56.34 182 GLY A N 1
ATOM 1394 C CA . GLY A 1 182 ? 20.720 50.351 -8.663 1.00 56.34 182 GLY A CA 1
ATOM 1395 C C . GLY A 1 182 ? 19.772 50.774 -9.785 1.00 56.34 182 GLY A C 1
ATOM 1396 O O . GLY A 1 182 ? 20.188 50.991 -10.919 1.00 56.34 182 GLY A O 1
ATOM 1397 N N . GLY A 1 183 ? 18.488 50.946 -9.454 1.00 52.28 183 GLY A N 1
ATOM 1398 C CA . GLY A 1 183 ? 17.445 51.426 -10.363 1.00 52.28 183 GLY A CA 1
ATOM 1399 C C . GLY A 1 183 ? 17.889 52.583 -11.267 1.00 52.28 183 GLY A C 1
ATOM 1400 O O . GLY A 1 183 ? 17.796 53.750 -10.901 1.00 52.28 183 GLY A O 1
ATOM 1401 N N . SER A 1 184 ? 18.320 52.240 -12.481 1.00 52.59 184 SER A N 1
ATOM 1402 C CA . SER A 1 184 ? 18.637 53.160 -13.570 1.00 52.59 184 SER A CA 1
ATOM 1403 C C . SER A 1 184 ? 17.832 52.751 -14.800 1.00 52.59 184 SER A C 1
ATOM 1405 O O . SER A 1 184 ? 18.353 52.396 -15.854 1.00 52.59 184 SER A O 1
ATOM 1407 N N . SER A 1 185 ? 16.504 52.784 -14.678 1.00 56.12 185 SER A N 1
ATOM 1408 C CA . SER A 1 185 ? 15.636 52.845 -15.853 1.00 56.12 185 SER A CA 1
ATOM 1409 C C . SER A 1 185 ? 15.628 54.289 -16.360 1.00 56.12 185 SER A C 1
ATOM 1411 O O . SER A 1 185 ? 14.709 55.068 -16.094 1.00 56.12 185 SER A O 1
ATOM 1413 N N . GLY A 1 186 ? 16.702 54.649 -17.065 1.00 55.66 186 GLY A N 1
ATOM 1414 C CA . GLY A 1 186 ? 16.831 55.880 -17.834 1.00 55.66 186 GLY A CA 1
ATOM 1415 C C . GLY A 1 186 ? 15.811 55.926 -18.972 1.00 55.66 186 GLY A C 1
ATOM 1416 O O . GLY A 1 186 ? 16.065 55.469 -20.082 1.00 55.66 186 GLY A O 1
ATOM 1417 N N . GLY A 1 187 ? 14.642 56.505 -18.704 1.00 51.31 187 GLY A N 1
ATOM 1418 C CA . GLY A 1 187 ? 13.651 56.844 -19.722 1.00 51.31 187 GLY A CA 1
ATOM 1419 C C . GLY A 1 187 ? 13.955 58.198 -20.362 1.00 51.31 187 GLY A C 1
ATOM 1420 O O . GLY A 1 187 ? 13.422 59.224 -19.939 1.00 51.31 187 GLY A O 1
ATOM 1421 N N . HIS A 1 188 ? 14.795 58.218 -21.399 1.00 50.59 188 HIS A N 1
ATOM 1422 C CA . HIS A 1 188 ? 15.017 59.394 -22.246 1.00 50.59 188 HIS A CA 1
ATOM 1423 C C . HIS A 1 188 ? 13.727 59.815 -22.980 1.00 50.59 188 HIS A C 1
ATOM 1425 O O . HIS A 1 188 ? 13.448 59.365 -24.091 1.00 50.59 188 HIS A O 1
ATOM 1431 N N . ARG A 1 189 ? 12.959 60.756 -22.415 1.00 52.56 189 ARG A N 1
ATOM 1432 C CA . ARG A 1 189 ? 11.958 61.524 -23.178 1.00 52.56 189 ARG A CA 1
ATOM 1433 C C . ARG A 1 189 ? 12.665 62.610 -23.991 1.00 52.56 189 ARG A C 1
ATOM 1435 O O . ARG A 1 189 ? 12.915 63.711 -23.501 1.00 52.56 189 ARG A O 1
ATOM 1442 N N . ARG A 1 190 ? 12.980 62.310 -25.255 1.00 55.47 190 ARG A N 1
ATOM 1443 C CA . ARG A 1 190 ? 13.366 63.330 -26.242 1.00 55.47 190 ARG A CA 1
ATOM 1444 C C . ARG A 1 190 ? 12.173 64.247 -26.526 1.00 55.47 190 ARG A C 1
ATOM 1446 O O . ARG A 1 190 ? 11.197 63.846 -27.148 1.00 55.47 190 ARG A O 1
ATOM 1453 N N . ARG A 1 191 ? 12.303 65.507 -26.106 1.00 57.72 191 ARG A N 1
ATOM 1454 C CA . ARG A 1 191 ? 11.582 66.651 -26.673 1.00 57.72 191 ARG A CA 1
ATOM 1455 C C . ARG A 1 191 ? 11.902 66.760 -28.169 1.00 57.72 191 ARG A C 1
ATOM 1457 O O . ARG A 1 191 ? 13.071 66.884 -28.528 1.00 57.72 191 ARG A O 1
ATOM 1464 N N . ARG A 1 192 ? 10.881 66.852 -29.018 1.00 55.09 192 ARG A N 1
ATOM 1465 C CA . ARG A 1 192 ? 10.957 67.619 -30.268 1.00 55.09 192 ARG A CA 1
ATOM 1466 C C . ARG A 1 192 ? 9.704 68.480 -30.393 1.00 55.09 192 ARG A C 1
ATOM 1468 O O . ARG A 1 192 ? 8.596 67.966 -30.459 1.00 55.09 192 ARG A O 1
ATOM 1475 N N . ARG A 1 193 ? 9.934 69.794 -30.348 1.00 62.28 193 ARG A N 1
ATOM 1476 C CA . ARG A 1 193 ? 9.043 70.857 -30.815 1.00 62.28 193 ARG A CA 1
ATOM 1477 C C . ARG A 1 193 ? 9.368 71.125 -32.287 1.00 62.28 193 ARG A C 1
ATOM 1479 O O . ARG A 1 193 ? 10.545 71.307 -32.588 1.00 62.28 193 ARG A O 1
ATOM 1486 N N . SER A 1 194 ? 8.332 71.249 -33.101 1.00 57.19 194 SER A N 1
ATOM 1487 C CA . SER A 1 194 ? 8.186 72.148 -34.261 1.00 57.19 194 SER A CA 1
ATOM 1488 C C . SER A 1 194 ? 6.661 72.236 -34.441 1.00 57.19 194 SER A C 1
ATOM 1490 O O . SER A 1 194 ? 6.019 71.188 -34.434 1.00 57.19 194 SER A O 1
ATOM 1492 N N . CYS A 1 195 ? 6.014 73.381 -34.206 1.00 60.56 195 CYS A N 1
ATOM 1493 C CA . CYS A 1 195 ? 5.849 74.494 -35.153 1.00 60.56 195 CYS A CA 1
ATOM 1494 C C . CYS A 1 195 ? 5.289 74.012 -36.488 1.00 60.56 195 CYS A C 1
ATOM 1496 O O . CYS A 1 195 ? 6.046 73.310 -37.193 1.00 60.56 195 CYS A O 1
#

Foldseek 3Di:
DDDDDPVVVVVVVVVVVPPPPVDCVVVVVVVVVVVVVVVVVVVVVVVVVVVVVVVVQVVLQVVLLVVLVVLLVVLVVLLVVLVPDPCCVVDPQLVVLSVQLVVLSVVLVVCSVVPPGSVVSVVNVLSSLSSSQSSQQSVCVSVVHHRDDRPVVVVVVVVVVVVVVVVVVVVVVVVVVCVVVPDDPPDDPDDDDDD

Sequence (195 aa):
MRRIPMMVIVFGGYFLLRNWNGDVVPLIAIAGVVIAGVVAYRVYQARTERVRADKIERADVSSLTEQLEGMLAKTANRILDVEGRPGLSSSSEANANFQSAVSTFVSVDEDLDGAASTYRLRALVAELDDALWRLDAAEALLNGEEPPPRPEIARQRSTRESSASSSMTSLSRDAVTRWVDGGSSGGHRRRRRSC

Secondary structure (DSSP, 8-state):
-----TTHHHHHHHHHHS--SS-SHHHHHHHHHHHHHHHHHHHHHHHHHHHHHHHHHHHHHHHHHHHHHHHHHHHHHHHHHHHTSTTTTT-HHHHHHHHHHHHHHHHHHHHHTT--SHHHHHHHHHHHHHHHHHHHHHHHHHHTPPPPPPHHHHHHHHHHHHHHHHHHHHHHHHHHHHHHT--------------

pLDDT: mean 77.39, std 16.13, range [46.03, 97.12]